Protein AF-0000000075957584 (afdb_homodimer)

Nearest PDB structures (foldseek):
  7e8d-assembly1_E  TM=9.150E-01  e=6.111E-06  Homo sapiens
  5e5a-assembly1_A  TM=9.170E-01  e=6.497E-06  Xenopus laevis
  5xm1-assembly1_A  TM=9.155E-01  e=7.809E-06  Mus musculus
  8f86-assembly1_A  TM=9.106E-01  e=7.344E-06  Xenopus laevis
  4jjn-assembly1_C  TM=5.804E-01  e=1.302E-02  Saccharomyces cerevisiae S288C

Organism: Ladona fulva (NCBI:txid123851)

Solvent-accessible surface area (backbone atoms only — not comparable to full-atom values): 12546 Å² total; per-residue (Å²): 135,78,82,64,71,67,76,79,47,48,60,43,48,50,55,46,53,50,54,51,38,51,75,72,41,77,77,68,39,70,39,76,67,22,54,55,46,50,51,52,53,50,49,35,49,50,48,39,48,50,52,45,17,46,52,48,23,46,73,74,74,38,70,53,39,40,46,66,30,48,51,52,39,49,50,57,50,48,54,50,45,45,70,69,50,66,63,84,70,75,87,44,69,33,59,57,45,42,54,54,47,50,53,52,50,52,54,55,46,61,66,73,102,137,77,81,67,70,68,75,80,46,49,62,43,48,50,53,49,52,50,54,52,38,50,74,71,40,78,79,67,40,72,38,76,67,20,54,54,45,50,52,52,55,50,49,36,49,48,48,38,49,50,52,46,17,49,51,48,22,46,74,72,74,36,70,54,37,40,46,65,29,46,51,49,40,50,50,56,50,48,54,51,45,45,72,68,50,67,64,85,68,74,88,44,69,32,59,57,44,42,53,54,47,51,53,51,51,53,53,54,48,61,67,74,100

pLDDT: mean 79.87, std 16.51, range [22.77, 96.0]

Secondary structure (DSSP, 8-state):
------GGGHHHHHHHHHHHHHHH-TT-EE-HHHHHHHHHHHHHHHHHHHHHHHHHHHHTT-SEE-HHHHHHHHHHHHHHHHHHH-------HHHHHHHHHHHHHHHHHHHT-/------GGGHHHHHHHHHHHHHHH-TT-EE-HHHHHHHHHHHHHHHHHHHHHHHHHHHHTT-SEE-HHHHHHHHHHHHHHHHHHH-------HHHHHHHHHHHHHHHHHHHT-

Structure (mmCIF, N/CA/C/O backbone):
data_AF-0000000075957584-model_v1
#
loop_
_entity.id
_entity.type
_entity.pdbx_description
1 polymer 'Histone H2A/H2B/H3 domain-containing protein'
#
loop_
_atom_site.group_PDB
_atom_site.id
_atom_site.type_symbol
_atom_site.label_atom_id
_atom_site.label_alt_id
_atom_site.label_comp_id
_atom_site.label_asym_id
_atom_site.label_entity_id
_atom_site.label_seq_id
_atom_site.pdbx_PDB_ins_code
_atom_site.Cartn_x
_atom_site.Cartn_y
_atom_site.Cartn_z
_atom_site.occupancy
_atom_site.B_iso_or_equiv
_atom_site.auth_seq_id
_atom_site.auth_comp_id
_atom_site.auth_asym_id
_atom_site.auth_atom_id
_atom_site.pdbx_PDB_model_num
ATOM 1 N N . MET A 1 1 ? -17.266 -8.75 15.578 1 22.77 1 MET A N 1
ATOM 2 C CA . MET A 1 1 ? -17.844 -7.809 14.633 1 22.77 1 MET A CA 1
ATOM 3 C C . MET A 1 1 ? -16.844 -7.418 13.555 1 22.77 1 MET A C 1
ATOM 5 O O . MET A 1 1 ? -16.953 -6.348 12.953 1 22.77 1 MET A O 1
ATOM 9 N N . LEU A 1 2 ? -15.547 -7.926 13.547 1 31.91 2 LEU A N 1
ATOM 10 C CA . LEU A 1 2 ? -14.297 -7.43 12.977 1 31.91 2 LEU A CA 1
ATOM 11 C C . LEU A 1 2 ? -14.461 -7.102 11.5 1 31.91 2 LEU A C 1
ATOM 13 O O . LEU A 1 2 ? -15.242 -7.754 10.805 1 31.91 2 LEU A O 1
ATOM 17 N N . SER A 1 3 ? -13.82 -5.82 11.102 1 35.66 3 SER A N 1
ATOM 18 C CA . SER A 1 3 ? -14.211 -4.906 10.031 1 35.66 3 SER A CA 1
ATOM 19 C C . SER A 1 3 ? -14.242 -5.621 8.688 1 35.66 3 SER A C 1
ATOM 21 O O . SER A 1 3 ? -13.297 -6.324 8.32 1 35.66 3 SER A O 1
ATOM 23 N N . GLU A 1 4 ? -15.344 -6.078 8.344 1 39.31 4 GLU A N 1
ATOM 24 C CA . GLU A 1 4 ? -15.82 -6.465 7.023 1 39.31 4 GLU A CA 1
ATOM 25 C C . GLU A 1 4 ? -15.094 -5.691 5.926 1 39.31 4 GLU A C 1
ATOM 27 O O . GLU A 1 4 ? -15.062 -4.461 5.941 1 39.31 4 GLU A O 1
ATOM 32 N N . ILE A 1 5 ? -13.977 -6.02 5.59 1 45.78 5 ILE A N 1
ATOM 33 C CA . ILE A 1 5 ? -13.375 -5.383 4.418 1 45.78 5 ILE A CA 1
ATOM 34 C C . ILE A 1 5 ? -14.469 -4.809 3.525 1 45.78 5 ILE A C 1
ATOM 36 O O . ILE A 1 5 ? -15.391 -5.52 3.125 1 45.78 5 ILE A O 1
ATOM 40 N N . PRO A 1 6 ? -14.812 -3.568 3.648 1 46.66 6 PRO A N 1
ATOM 41 C CA . PRO A 1 6 ? -15.891 -2.934 2.883 1 46.66 6 PRO A CA 1
ATOM 42 C C . PRO A 1 6 ? -16.031 -3.504 1.475 1 46.66 6 PRO A C 1
ATOM 44 O O . PRO A 1 6 ? -15.039 -3.619 0.75 1 46.66 6 PRO A O 1
ATOM 47 N N . SER A 1 7 ? -16.938 -4.555 1.306 1 50.91 7 SER A N 1
ATOM 48 C CA . SER A 1 7 ? -17.438 -5.191 0.097 1 50.91 7 SER A CA 1
ATOM 49 C C . SER A 1 7 ? -17.469 -4.215 -1.075 1 50.91 7 SER A C 1
ATOM 51 O O . SER A 1 7 ? -17.156 -4.59 -2.209 1 50.91 7 SER A O 1
ATOM 53 N N . ASP A 1 8 ? -17.719 -2.936 -0.708 1 60.97 8 ASP A N 1
ATOM 54 C CA . ASP A 1 8 ? -18.078 -2 -1.771 1 60.97 8 ASP A CA 1
ATOM 55 C C . ASP A 1 8 ? -16.828 -1.483 -2.486 1 60.97 8 ASP A C 1
ATOM 57 O O . ASP A 1 8 ? -16.922 -0.923 -3.58 1 60.97 8 ASP A O 1
ATOM 61 N N . THR A 1 9 ? -15.766 -1.729 -1.891 1 62.62 9 THR A N 1
ATOM 62 C CA . THR A 1 9 ? -14.602 -1.11 -2.52 1 62.62 9 THR A CA 1
ATOM 63 C C . THR A 1 9 ? -13.844 -2.125 -3.367 1 62.62 9 THR A C 1
ATOM 65 O O . THR A 1 9 ? -12.766 -1.825 -3.891 1 62.62 9 THR A O 1
ATOM 68 N N . ARG A 1 10 ? -14.461 -3.195 -3.686 1 76.88 10 ARG A N 1
ATOM 69 C CA . ARG A 1 10 ? -13.742 -4.266 -4.371 1 76.88 10 ARG A CA 1
ATOM 70 C C . ARG A 1 10 ? -13.547 -3.934 -5.848 1 76.88 10 ARG A C 1
ATOM 72 O O . ARG A 1 10 ? -12.461 -4.117 -6.395 1 76.88 10 ARG A O 1
ATOM 79 N N . LEU A 1 11 ? -14.562 -3.258 -6.355 1 78.81 11 LEU A N 1
ATOM 80 C CA . LEU A 1 11 ? -14.484 -3.027 -7.793 1 78.81 11 LEU A CA 1
ATOM 81 C C . LEU A 1 11 ? -13.469 -1.933 -8.109 1 78.81 11 LEU A C 1
ATOM 83 O O . LEU A 1 11 ? -12.609 -2.111 -8.977 1 78.81 11 LEU A O 1
ATOM 87 N N . PRO A 1 12 ? -13.648 -0.841 -7.473 1 80.62 12 PRO A N 1
ATOM 88 C CA . PRO A 1 12 ? -12.672 0.209 -7.766 1 80.62 12 PRO A CA 1
ATOM 89 C C . PRO A 1 12 ? -11.234 -0.232 -7.496 1 80.62 12 PRO A C 1
ATOM 91 O O . PRO A 1 12 ? -10.328 0.104 -8.258 1 80.62 12 PRO A O 1
ATOM 94 N N . PHE A 1 13 ? -10.992 -0.971 -6.43 1 88.12 13 PHE A N 1
ATOM 95 C CA . PHE A 1 13 ? -9.656 -1.453 -6.109 1 88.12 13 PHE A CA 1
ATOM 96 C C . PHE A 1 13 ? -9.156 -2.416 -7.184 1 88.12 13 PHE A C 1
ATOM 98 O O . PHE A 1 13 ? -7.992 -2.361 -7.578 1 88.12 13 PHE A O 1
ATOM 105 N N . GLN A 1 14 ? -10.016 -3.275 -7.531 1 90.19 14 GLN A N 1
ATOM 106 C CA . GLN A 1 14 ? -9.641 -4.242 -8.562 1 90.19 14 GLN A CA 1
ATOM 107 C C . GLN A 1 14 ? -9.195 -3.539 -9.836 1 90.19 14 GLN A C 1
ATOM 109 O O . GLN A 1 14 ? -8.242 -3.973 -10.492 1 90.19 14 GLN A O 1
ATOM 114 N N . ARG A 1 15 ? -9.953 -2.498 -10.195 1 86.88 15 ARG A N 1
ATOM 115 C CA . ARG A 1 15 ? -9.586 -1.754 -11.398 1 86.88 15 ARG A CA 1
ATOM 116 C C . ARG A 1 15 ? -8.203 -1.129 -11.258 1 86.88 15 ARG A C 1
ATOM 118 O O . ARG A 1 15 ? -7.422 -1.117 -12.211 1 86.88 15 ARG A O 1
ATOM 125 N N . LEU A 1 16 ? -7.875 -0.588 -10.078 1 86.5 16 LEU A N 1
ATOM 126 C CA . LEU A 1 16 ? -6.57 0.015 -9.82 1 86.5 16 LEU A CA 1
ATOM 127 C C . LEU A 1 16 ? -5.457 -1.019 -9.961 1 86.5 16 LEU A C 1
ATOM 129 O O . LEU A 1 16 ? -4.445 -0.764 -10.617 1 86.5 16 LEU A O 1
ATOM 133 N N . VAL A 1 17 ? -5.668 -2.168 -9.383 1 91.5 17 VAL A N 1
ATOM 134 C CA . VAL A 1 17 ? -4.652 -3.217 -9.422 1 91.5 17 VAL A CA 1
ATOM 135 C C . VAL A 1 17 ? -4.441 -3.684 -10.859 1 91.5 17 VAL A C 1
ATOM 137 O O . VAL A 1 17 ? -3.307 -3.938 -11.273 1 91.5 17 VAL A O 1
ATOM 140 N N . CYS A 1 18 ? -5.531 -3.758 -11.641 1 89.81 18 CYS A N 1
ATOM 141 C CA . CYS A 1 18 ? -5.422 -4.223 -13.023 1 89.81 18 CYS A CA 1
ATOM 142 C C . CYS A 1 18 ? -4.66 -3.215 -13.875 1 89.81 18 CYS A C 1
ATOM 144 O O . CYS A 1 18 ? -3.895 -3.6 -14.758 1 89.81 18 CYS A O 1
ATOM 146 N N . GLU A 1 19 ? -4.922 -2.027 -13.594 1 87.44 19 GLU A N 1
ATOM 147 C CA . GLU A 1 19 ? -4.195 -0.993 -14.32 1 87.44 19 GLU A CA 1
ATOM 148 C C . GLU A 1 19 ? -2.697 -1.064 -14.031 1 87.44 19 GLU A C 1
ATOM 150 O O . GLU A 1 19 ? -1.878 -0.975 -14.945 1 87.44 19 GLU A O 1
ATOM 155 N N . ILE A 1 20 ? -2.359 -1.206 -12.812 1 89 20 ILE A N 1
ATOM 156 C CA . ILE A 1 20 ? -0.962 -1.288 -12.398 1 89 20 ILE A CA 1
ATOM 157 C C . ILE A 1 20 ? -0.328 -2.555 -12.977 1 89 20 ILE A C 1
ATOM 159 O O . ILE A 1 20 ? 0.816 -2.529 -13.43 1 89 20 ILE A O 1
ATOM 163 N N . ALA A 1 21 ? -1.101 -3.635 -12.883 1 91.62 21 ALA A N 1
ATOM 164 C CA . ALA A 1 21 ? -0.612 -4.914 -13.391 1 91.62 21 ALA A CA 1
ATOM 165 C C . ALA A 1 21 ? -0.297 -4.832 -14.883 1 91.62 21 ALA A C 1
ATOM 167 O O . ALA A 1 21 ? 0.683 -5.418 -15.352 1 91.62 21 ALA A O 1
ATOM 168 N N . GLN A 1 22 ? -1.097 -4.105 -15.609 1 88.94 22 GLN A N 1
ATOM 169 C CA . GLN A 1 22 ? -0.918 -3.973 -17.047 1 88.94 22 GLN A CA 1
ATOM 170 C C . GLN A 1 22 ? 0.363 -3.211 -17.375 1 88.94 22 GLN A C 1
ATOM 172 O O . GLN A 1 22 ? 1.007 -3.479 -18.391 1 88.94 22 GLN A O 1
ATOM 177 N N . VAL A 1 23 ? 0.706 -2.254 -16.562 1 83.38 23 VAL A N 1
ATOM 178 C CA . VAL A 1 23 ? 1.931 -1.483 -16.75 1 83.38 23 VAL A CA 1
ATOM 179 C C . VAL A 1 23 ? 3.137 -2.32 -16.328 1 83.38 23 VAL A C 1
ATOM 181 O O . VAL A 1 23 ? 4.203 -2.24 -16.938 1 83.38 23 VAL A O 1
ATOM 184 N N . PHE A 1 24 ? 2.939 -3.123 -15.414 1 84 24 PHE A N 1
ATOM 185 C CA . PHE A 1 24 ? 4 -3.961 -14.867 1 84 24 PHE A CA 1
ATOM 186 C C . PHE A 1 24 ? 4.254 -5.164 -15.766 1 84 24 PHE A C 1
ATOM 188 O O . PHE A 1 24 ? 5.398 -5.426 -16.156 1 84 24 PHE A O 1
ATOM 195 N N . LYS A 1 25 ? 3.248 -5.922 -16 1 87.62 25 LYS A N 1
ATOM 196 C CA . LYS A 1 25 ? 3.312 -7.141 -16.812 1 87.62 25 LYS A CA 1
ATOM 197 C C . LYS A 1 25 ? 1.945 -7.488 -17.391 1 87.62 25 LYS A C 1
ATOM 199 O O . LYS A 1 25 ? 0.989 -7.715 -16.641 1 87.62 25 LYS A O 1
ATOM 204 N N . THR A 1 26 ? 1.908 -7.629 -18.734 1 83.56 26 THR A N 1
ATOM 205 C CA . THR A 1 26 ? 0.641 -7.77 -19.438 1 83.56 26 THR A CA 1
ATOM 206 C C . THR A 1 26 ? 0.052 -9.164 -19.219 1 83.56 26 THR A C 1
ATOM 208 O O . THR A 1 26 ? -1.159 -9.352 -19.344 1 83.56 26 THR A O 1
ATOM 211 N N . ASP A 1 27 ? 0.845 -10.141 -18.859 1 86.56 27 ASP A N 1
ATOM 212 C CA . ASP A 1 27 ? 0.333 -11.508 -18.766 1 86.56 27 ASP A CA 1
ATOM 213 C C . ASP A 1 27 ? 0.156 -11.938 -17.312 1 86.56 27 ASP A C 1
ATOM 215 O O . ASP A 1 27 ? 0.143 -13.125 -17 1 86.56 27 ASP A O 1
ATOM 219 N N . LEU A 1 28 ? 0.04 -11.008 -16.453 1 91.06 28 LEU A N 1
ATOM 220 C CA . LEU A 1 28 ? -0.159 -11.32 -15.047 1 91.06 28 LEU A CA 1
ATOM 221 C C . LEU A 1 28 ? -1.612 -11.695 -14.773 1 91.06 28 LEU A C 1
ATOM 223 O O . LEU A 1 28 ? -2.527 -10.953 -15.125 1 91.06 28 LEU A O 1
ATOM 227 N N . LEU A 1 29 ? -1.833 -12.883 -14.25 1 92.94 29 LEU A N 1
ATOM 228 C CA . LEU A 1 29 ? -3.164 -13.359 -13.898 1 92.94 29 LEU A CA 1
ATOM 229 C C . LEU A 1 29 ? -3.297 -13.531 -12.391 1 92.94 29 LEU A C 1
ATOM 231 O O . LEU A 1 29 ? -2.314 -13.828 -11.703 1 92.94 29 LEU A O 1
ATOM 235 N N . PHE A 1 30 ? -4.523 -13.281 -11.906 1 94.75 30 PHE A N 1
ATOM 236 C CA . PHE A 1 30 ? -4.801 -13.391 -10.484 1 94.75 30 PHE A CA 1
ATOM 237 C C . PHE A 1 30 ? -5.906 -14.414 -10.227 1 94.75 30 PHE A C 1
ATOM 239 O O . PHE A 1 30 ? -6.918 -14.43 -10.93 1 94.75 30 PHE A O 1
ATOM 246 N N . GLN A 1 31 ? -5.676 -15.289 -9.25 1 94.12 31 GLN A N 1
ATOM 247 C CA . GLN A 1 31 ? -6.809 -16 -8.664 1 94.12 31 GLN A CA 1
ATOM 248 C C . GLN A 1 31 ? -7.762 -15.039 -7.957 1 94.12 31 GLN A C 1
ATOM 250 O O . GLN A 1 31 ? -7.32 -14.078 -7.316 1 94.12 31 GLN A O 1
ATOM 255 N N . SER A 1 32 ? -9.047 -15.328 -8.078 1 92.06 32 SER A N 1
ATOM 256 C CA . SER A 1 32 ? -10.039 -14.445 -7.48 1 92.06 32 SER A CA 1
ATOM 257 C C . SER A 1 32 ? -9.734 -14.188 -6.008 1 92.06 32 SER A C 1
ATOM 259 O O . SER A 1 32 ? -9.828 -13.055 -5.539 1 92.06 32 SER A O 1
ATOM 261 N N . SER A 1 33 ? -9.281 -15.172 -5.262 1 92.69 33 SER A N 1
ATOM 262 C CA . SER A 1 33 ? -8.984 -15.039 -3.838 1 92.69 33 SER A CA 1
ATOM 263 C C . SER A 1 33 ? -7.727 -14.211 -3.611 1 92.69 33 SER A C 1
ATOM 265 O O . SER A 1 33 ? -7.555 -13.609 -2.551 1 92.69 33 SER A O 1
ATOM 267 N N . ALA A 1 34 ? -6.902 -14.148 -4.609 1 94.5 34 ALA A N 1
ATOM 268 C CA . ALA A 1 34 ? -5.68 -13.359 -4.496 1 94.5 34 ALA A CA 1
ATOM 269 C C . ALA A 1 34 ? -5.992 -11.867 -4.477 1 94.5 34 ALA A C 1
ATOM 271 O O . ALA A 1 34 ? -5.32 -11.094 -3.791 1 94.5 34 ALA A O 1
ATOM 272 N N . MET A 1 35 ? -6.996 -11.516 -5.188 1 93.12 35 MET A N 1
ATOM 273 C CA . MET A 1 35 ? -7.406 -10.117 -5.227 1 93.12 35 MET A CA 1
ATOM 274 C C . MET A 1 35 ? -7.871 -9.648 -3.854 1 93.12 35 MET A C 1
ATOM 276 O O . MET A 1 35 ? -7.598 -8.508 -3.457 1 93.12 35 MET A O 1
ATOM 280 N N . VAL A 1 36 ? -8.5 -10.555 -3.195 1 90.38 36 VAL A N 1
ATOM 281 C CA . VAL A 1 36 ? -8.961 -10.242 -1.847 1 90.38 36 VAL A CA 1
ATOM 282 C C . VAL A 1 36 ? -7.762 -10.031 -0.927 1 90.38 36 VAL A C 1
ATOM 284 O O . VAL A 1 36 ? -7.758 -9.109 -0.106 1 90.38 36 VAL A O 1
ATOM 287 N N . VAL A 1 37 ? -6.754 -10.766 -1.133 1 92.94 37 VAL A N 1
ATOM 288 C CA . VAL A 1 37 ? -5.559 -10.695 -0.295 1 92.94 37 VAL A CA 1
ATOM 289 C C . VAL A 1 37 ? -4.793 -9.406 -0.6 1 92.94 37 VAL A C 1
ATOM 291 O O . VAL A 1 37 ? -4.273 -8.758 0.31 1 92.94 37 VAL A O 1
ATOM 294 N N . LEU A 1 38 ? -4.812 -9.109 -1.834 1 93.25 38 LEU A N 1
ATOM 295 C CA . LEU A 1 38 ? -4.168 -7.855 -2.225 1 93.25 38 LEU A CA 1
ATOM 296 C C . LEU A 1 38 ? -4.855 -6.664 -1.565 1 93.25 38 LEU A C 1
ATOM 298 O O . LEU A 1 38 ? -4.188 -5.734 -1.106 1 93.25 38 LEU A O 1
ATOM 302 N N . LEU A 1 39 ? -6.152 -6.699 -1.581 1 89.88 39 LEU A N 1
ATOM 303 C CA . LEU A 1 39 ? -6.922 -5.629 -0.957 1 89.88 39 LEU A CA 1
ATOM 304 C C . LEU A 1 39 ? -6.613 -5.535 0.533 1 89.88 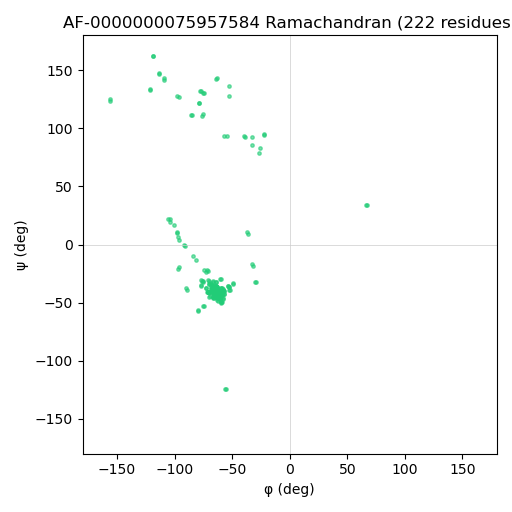39 LEU A C 1
ATOM 306 O O . LEU A 1 39 ? -6.379 -4.441 1.055 1 89.88 39 LEU A O 1
ATOM 310 N N . ASP A 1 40 ? -6.59 -6.676 1.187 1 89.31 40 ASP A N 1
ATOM 311 C CA . ASP A 1 40 ? -6.301 -6.719 2.617 1 89.31 40 ASP A CA 1
ATOM 312 C C . ASP A 1 40 ? -4.906 -6.168 2.914 1 89.31 40 ASP A C 1
ATOM 314 O O . ASP A 1 40 ? -4.727 -5.398 3.859 1 89.31 40 ASP A O 1
ATOM 318 N N . THR A 1 41 ? -3.949 -6.531 2.168 1 91.56 41 THR A N 1
ATOM 319 C CA . THR A 1 41 ? -2.566 -6.102 2.35 1 91.56 41 THR A CA 1
ATOM 320 C C . THR A 1 41 ? -2.43 -4.602 2.102 1 91.56 41 THR A C 1
ATOM 322 O O . THR A 1 41 ? -1.721 -3.908 2.834 1 91.56 41 THR A O 1
ATOM 325 N N . SER A 1 42 ? -3.139 -4.145 1.055 1 91.44 42 SER A N 1
ATOM 326 C CA . SER A 1 42 ? -3.105 -2.721 0.734 1 91.44 42 SER A CA 1
ATOM 327 C C . SER A 1 42 ? -3.732 -1.889 1.849 1 91.44 42 SER A C 1
ATOM 329 O O . SER A 1 42 ? -3.256 -0.794 2.156 1 91.44 42 SER A O 1
ATOM 331 N N . GLU A 1 43 ? -4.805 -2.398 2.412 1 88.94 43 GLU A N 1
ATOM 332 C CA . GLU A 1 43 ? -5.465 -1.704 3.512 1 88.94 43 GLU A CA 1
ATOM 333 C C . GLU A 1 43 ? -4.531 -1.553 4.711 1 88.94 43 GLU A C 1
ATOM 335 O O . GLU A 1 43 ? -4.457 -0.48 5.312 1 88.94 43 GLU A O 1
ATOM 340 N N . VAL A 1 44 ? -3.854 -2.59 5.078 1 88.88 44 VAL A N 1
ATOM 341 C CA . VAL A 1 44 ? -2.934 -2.559 6.211 1 88.88 44 VAL A CA 1
ATOM 342 C C . VAL A 1 44 ? -1.818 -1.551 5.945 1 88.88 44 VAL A C 1
ATOM 344 O O . VAL A 1 44 ? -1.432 -0.793 6.84 1 88.88 44 VAL A O 1
ATOM 347 N N . TYR A 1 45 ? -1.35 -1.562 4.75 1 88.31 45 TYR A N 1
ATOM 348 C CA . TYR A 1 45 ? -0.319 -0.602 4.371 1 88.31 45 TYR A CA 1
ATOM 349 C C . TYR A 1 45 ? -0.82 0.828 4.539 1 88.31 45 TYR A C 1
ATOM 351 O O . TYR A 1 45 ? -0.126 1.675 5.105 1 88.31 45 TYR A O 1
ATOM 359 N N . LEU A 1 46 ? -2.012 1.097 3.984 1 92.38 46 LEU A N 1
ATOM 360 C CA . LEU A 1 46 ? -2.572 2.443 4.008 1 92.38 46 LEU A CA 1
ATOM 361 C C . LEU A 1 46 ? -2.826 2.9 5.441 1 92.38 46 LEU A C 1
ATOM 363 O O . LEU A 1 46 ? -2.605 4.066 5.773 1 92.38 46 LEU A O 1
ATOM 367 N N . ILE A 1 47 ? -3.279 2.021 6.27 1 91.5 47 ILE A N 1
ATOM 368 C CA . ILE A 1 47 ? -3.518 2.363 7.668 1 91.5 47 ILE A CA 1
ATOM 369 C C . ILE A 1 47 ? -2.203 2.779 8.328 1 91.5 47 ILE A C 1
ATOM 371 O O . ILE A 1 47 ? -2.148 3.791 9.031 1 91.5 47 ILE A O 1
ATOM 375 N N . GLY A 1 48 ? -1.156 1.989 8.062 1 89.38 48 GLY A N 1
ATOM 376 C CA . GLY A 1 48 ? 0.149 2.357 8.586 1 89.38 48 GLY A CA 1
ATOM 377 C C . GLY A 1 48 ? 0.632 3.707 8.086 1 89.38 48 GLY A C 1
ATOM 378 O O . GLY A 1 48 ? 1.166 4.504 8.859 1 89.38 48 GLY A O 1
ATOM 379 N N . LEU A 1 49 ? 0.433 3.912 6.855 1 91.56 49 LEU A N 1
ATOM 380 C CA . LEU A 1 49 ? 0.847 5.18 6.266 1 91.56 49 LEU A CA 1
ATOM 381 C C . LEU A 1 49 ? 0.073 6.344 6.875 1 91.56 49 LEU A C 1
ATOM 383 O O . LEU A 1 49 ? 0.656 7.379 7.203 1 91.56 49 LEU A O 1
ATOM 387 N N . LEU A 1 50 ? -1.238 6.203 7.02 1 93.06 50 LEU A N 1
ATOM 388 C CA . LEU A 1 50 ? -2.076 7.25 7.594 1 93.06 50 LEU A CA 1
ATOM 389 C C . LEU A 1 50 ? -1.7 7.508 9.055 1 93.06 50 LEU A C 1
ATOM 391 O O . LEU A 1 50 ? -1.757 8.648 9.516 1 93.06 50 LEU A O 1
ATOM 395 N N . GLU A 1 51 ? -1.342 6.469 9.766 1 91.12 51 GLU A N 1
ATOM 396 C CA . GLU A 1 51 ? -0.878 6.621 11.141 1 91.12 51 GLU A CA 1
ATOM 397 C C . GLU A 1 51 ? 0.356 7.516 11.211 1 91.12 51 GLU A C 1
ATOM 399 O O . GLU A 1 51 ? 0.403 8.461 12.008 1 91.12 51 GLU A O 1
ATOM 404 N N . ASP A 1 52 ? 1.284 7.188 10.367 1 91.56 52 ASP A N 1
ATOM 405 C CA . ASP A 1 52 ? 2.533 7.941 10.367 1 91.56 52 ASP A CA 1
ATOM 406 C C . ASP A 1 52 ? 2.309 9.375 9.883 1 91.56 52 ASP A C 1
ATOM 408 O O . ASP A 1 52 ? 2.887 10.312 10.43 1 91.56 52 ASP A O 1
ATOM 412 N N . THR A 1 53 ? 1.498 9.539 8.898 1 94.75 53 THR A N 1
ATOM 413 C CA . THR A 1 53 ? 1.206 10.852 8.336 1 94.75 53 THR A CA 1
ATOM 414 C C . THR A 1 53 ? 0.451 11.711 9.344 1 94.75 53 THR A C 1
ATOM 416 O O . THR A 1 53 ? 0.724 12.906 9.477 1 94.75 53 THR A O 1
ATOM 419 N N . ASN A 1 54 ? -0.466 11.078 9.984 1 93.56 54 ASN A N 1
ATOM 420 C CA . ASN A 1 54 ? -1.226 11.789 11.008 1 93.56 54 ASN A CA 1
ATOM 421 C C . ASN A 1 54 ? -0.326 12.273 12.148 1 93.56 54 ASN A C 1
ATOM 423 O O . ASN A 1 54 ? -0.526 13.359 12.688 1 93.56 54 ASN A O 1
ATOM 427 N N . LEU A 1 55 ? 0.583 11.422 12.562 1 92 55 LEU A N 1
ATOM 428 C CA . LEU A 1 55 ? 1.549 11.805 13.586 1 92 55 LEU A CA 1
ATOM 429 C C . LEU A 1 55 ? 2.35 13.031 13.148 1 92 55 LEU A C 1
ATOM 431 O O . LEU A 1 55 ? 2.604 13.93 13.953 1 92 55 LEU A O 1
ATOM 435 N N . CYS A 1 56 ? 2.693 13.055 11.875 1 93.12 56 CYS A N 1
ATOM 436 C CA . CYS A 1 56 ? 3.445 14.18 11.336 1 93.12 56 CYS A CA 1
ATOM 437 C C . CYS A 1 56 ? 2.615 15.461 11.367 1 93.12 56 CYS A C 1
ATOM 439 O O . CYS A 1 56 ? 3.109 16.516 11.758 1 93.12 56 CYS A O 1
ATOM 441 N N . ALA A 1 57 ? 1.411 15.375 10.953 1 95 57 ALA A N 1
ATOM 442 C CA . ALA A 1 57 ? 0.526 16.531 10.938 1 95 57 ALA A CA 1
ATOM 443 C C . ALA A 1 57 ? 0.254 17.047 12.352 1 95 57 ALA A C 1
ATOM 445 O O . ALA A 1 57 ? 0.253 18.25 12.594 1 95 57 ALA A O 1
ATOM 446 N N . THR A 1 58 ? 0.054 16.125 13.281 1 94 58 THR A N 1
ATOM 447 C CA . THR A 1 58 ? -0.235 16.484 14.664 1 94 58 THR A CA 1
ATOM 448 C C . THR A 1 58 ? 0.975 17.141 15.32 1 94 58 THR A C 1
ATOM 450 O O . THR A 1 58 ? 0.823 18.047 16.141 1 94 58 THR A O 1
ATOM 453 N N . HIS A 1 59 ? 2.098 16.656 14.977 1 92.5 59 HIS A N 1
ATOM 454 C CA . HIS A 1 59 ? 3.33 17.25 15.492 1 92.5 59 HIS A CA 1
ATOM 455 C C . HIS A 1 59 ? 3.387 18.75 15.219 1 92.5 59 HIS A C 1
ATOM 457 O O . HIS A 1 59 ? 3.902 19.516 16.031 1 92.5 59 HIS A O 1
ATOM 463 N N . VAL A 1 60 ? 2.896 19.203 14.133 1 92.94 60 VAL A N 1
ATOM 464 C CA . VAL A 1 60 ? 2.918 20.625 13.766 1 92.94 60 VAL A CA 1
ATOM 465 C C . VAL A 1 60 ? 1.578 21.266 14.109 1 92.94 60 VAL A C 1
ATOM 467 O O . VAL A 1 60 ? 1.278 22.375 13.648 1 92.94 60 VAL A O 1
ATOM 470 N N . LYS A 1 61 ? 0.71 20.578 14.852 1 93.81 61 LYS A N 1
ATOM 471 C CA . LYS A 1 61 ? -0.577 21.047 15.359 1 93.81 61 LYS A CA 1
ATOM 472 C C . LYS A 1 61 ? -1.561 21.297 14.219 1 93.81 61 LYS A C 1
ATOM 474 O O . LYS A 1 61 ? -2.275 22.312 14.227 1 93.81 61 LYS A O 1
ATOM 479 N N . ARG A 1 62 ? -1.498 20.562 13.219 1 93 62 ARG A N 1
ATOM 480 C CA . ARG A 1 62 ? -2.416 20.609 12.086 1 93 62 ARG A CA 1
ATOM 481 C C . ARG A 1 62 ? -3.32 19.375 12.07 1 93 62 ARG A C 1
ATOM 483 O O . ARG A 1 62 ? -2.883 18.266 12.406 1 93 62 ARG A O 1
ATOM 490 N N . ALA A 1 63 ? -4.598 19.625 11.664 1 90.31 63 ALA A N 1
ATOM 491 C CA . ALA A 1 63 ? -5.559 18.531 11.609 1 90.31 63 ALA A CA 1
ATOM 492 C C . ALA A 1 63 ? -5.66 17.969 10.195 1 90.31 63 ALA A C 1
ATOM 494 O O . ALA A 1 63 ? -6.031 16.797 10.008 1 90.31 63 ALA A O 1
ATOM 495 N N . THR A 1 64 ? -5.238 18.797 9.195 1 94.62 64 THR A N 1
ATOM 496 C CA . THR A 1 64 ? -5.344 18.422 7.789 1 94.62 64 THR A CA 1
ATOM 497 C C . THR A 1 64 ? -4.027 17.828 7.289 1 94.62 64 THR A C 1
ATOM 499 O O . THR A 1 64 ? -2.969 18.438 7.441 1 94.62 64 THR A O 1
ATOM 502 N N . ILE A 1 65 ? -4.105 16.656 6.707 1 96 65 ILE A N 1
ATOM 503 C CA . ILE A 1 65 ? -2.943 16.016 6.109 1 96 65 ILE A CA 1
ATOM 504 C C . ILE A 1 65 ? -2.592 16.703 4.789 1 96 65 ILE A C 1
ATOM 506 O O . ILE A 1 65 ? -3.463 16.906 3.941 1 96 65 ILE A O 1
ATOM 510 N N . MET A 1 66 ? -1.339 17.016 4.695 1 95.62 66 MET A N 1
ATOM 511 C CA . MET A 1 66 ? -0.82 17.672 3.496 1 95.62 66 MET A CA 1
ATOM 512 C C . MET A 1 66 ? 0.235 16.797 2.82 1 95.62 66 MET A C 1
ATOM 514 O O . MET A 1 66 ? 0.741 15.852 3.424 1 95.62 66 MET A O 1
ATOM 518 N N . PRO A 1 67 ? 0.486 17.141 1.545 1 94.88 67 PRO A N 1
ATOM 519 C CA . PRO A 1 67 ? 1.462 16.344 0.802 1 94.88 67 PRO A CA 1
ATOM 520 C C . PRO A 1 67 ? 2.795 16.203 1.535 1 94.88 67 PRO A C 1
ATOM 522 O O . PRO A 1 67 ? 3.4 15.125 1.53 1 94.88 67 PRO A O 1
ATOM 525 N N . LYS A 1 68 ? 3.207 17.219 2.195 1 93.69 68 LYS A N 1
ATOM 526 C CA . LYS A 1 68 ? 4.5 17.172 2.873 1 93.69 68 LYS A CA 1
ATOM 527 C C . LYS A 1 68 ? 4.492 16.172 4.016 1 93.69 68 LYS A C 1
ATOM 529 O O . LYS A 1 68 ? 5.523 15.57 4.336 1 93.69 68 LYS A O 1
ATOM 534 N N . ASP A 1 69 ? 3.402 15.953 4.684 1 95.06 69 ASP A N 1
ATOM 535 C CA . ASP A 1 69 ? 3.283 14.977 5.762 1 95.06 69 ASP A CA 1
ATOM 536 C C . ASP A 1 69 ? 3.484 13.555 5.238 1 95.06 69 ASP A C 1
ATOM 538 O O . ASP A 1 69 ? 4.156 12.742 5.879 1 95.06 69 ASP A O 1
ATOM 542 N N . ILE A 1 70 ? 2.902 13.312 4.051 1 95 70 ILE A N 1
ATOM 543 C CA . ILE A 1 70 ? 3.014 12 3.426 1 95 70 ILE A CA 1
ATOM 544 C C . ILE A 1 70 ? 4.449 11.773 2.957 1 95 70 ILE A C 1
ATOM 546 O O . ILE A 1 70 ? 4.996 10.68 3.123 1 95 70 ILE A O 1
ATOM 550 N N . GLN A 1 71 ? 5.012 12.781 2.412 1 92 71 GLN A N 1
ATOM 551 C CA . GLN A 1 71 ? 6.391 12.68 1.948 1 92 71 GLN A CA 1
ATOM 552 C C . GLN A 1 71 ? 7.332 12.32 3.094 1 92 71 GLN A C 1
ATOM 554 O O . GLN A 1 71 ? 8.242 11.508 2.926 1 92 71 GLN A O 1
ATOM 559 N N . PHE A 1 72 ? 7.133 12.938 4.172 1 91.69 72 PHE A N 1
ATOM 560 C CA . PHE A 1 72 ? 7.961 12.648 5.336 1 91.69 72 PHE A CA 1
ATOM 561 C C . PHE A 1 72 ? 7.781 11.203 5.785 1 91.69 72 PHE A C 1
ATOM 563 O O . PHE A 1 72 ? 8.758 10.508 6.066 1 91.69 72 PHE A O 1
ATOM 570 N N . ALA A 1 73 ? 6.547 10.812 5.898 1 92.19 73 ALA A N 1
ATOM 571 C CA . ALA A 1 73 ? 6.254 9.453 6.348 1 92.19 73 ALA A CA 1
ATOM 572 C C . ALA A 1 73 ? 6.875 8.414 5.414 1 92.19 73 ALA A C 1
ATOM 574 O O . ALA A 1 73 ? 7.453 7.426 5.871 1 92.19 73 ALA A O 1
ATOM 575 N N . VAL A 1 74 ? 6.793 8.648 4.117 1 89.12 74 VAL A N 1
ATOM 576 C CA . VAL A 1 74 ? 7.309 7.711 3.125 1 89.12 74 VAL A CA 1
ATOM 577 C C . VAL A 1 74 ? 8.836 7.711 3.156 1 89.12 74 VAL A C 1
ATOM 579 O O . VAL A 1 74 ? 9.469 6.664 2.994 1 89.12 74 VAL A O 1
ATOM 582 N N . SER A 1 75 ? 9.445 8.898 3.293 1 86.38 75 SER A N 1
ATOM 583 C CA . SER A 1 75 ? 10.898 9.008 3.361 1 86.38 75 SER A CA 1
ATOM 584 C C . SER A 1 75 ? 11.461 8.219 4.539 1 86.38 75 SER A C 1
ATOM 586 O O . SER A 1 75 ? 12.492 7.559 4.414 1 86.38 75 SER A O 1
ATOM 588 N N . GLU A 1 76 ? 10.805 8.281 5.621 1 82.69 76 GLU A N 1
ATOM 589 C CA . GLU A 1 76 ? 11.234 7.535 6.801 1 82.69 76 GLU A CA 1
ATOM 590 C C . GLU A 1 76 ? 11.148 6.031 6.559 1 82.69 76 GLU A C 1
ATOM 592 O O . GLU A 1 76 ? 12.078 5.293 6.895 1 82.69 76 GLU A O 1
ATOM 597 N N . GLU A 1 77 ? 10.117 5.66 5.863 1 75.75 77 GLU A N 1
ATOM 598 C CA . GLU A 1 77 ? 9.938 4.25 5.531 1 75.75 77 GLU A CA 1
ATOM 599 C C . GLU A 1 77 ? 10.984 3.785 4.52 1 75.75 77 GLU A C 1
ATOM 601 O O . GLU A 1 77 ? 11.523 2.684 4.637 1 75.75 77 GLU A O 1
ATOM 606 N N . SER A 1 78 ? 11.195 4.613 3.494 1 71.5 78 SER A N 1
ATOM 607 C CA . SER A 1 78 ? 12.172 4.293 2.459 1 71.5 78 SER A CA 1
ATOM 608 C C . SER A 1 78 ? 13.57 4.152 3.045 1 71.5 78 SER A C 1
ATOM 610 O O . SER A 1 78 ? 14.312 3.238 2.68 1 71.5 78 SER A O 1
ATOM 612 N N . VAL A 1 79 ? 13.906 5.043 3.855 1 65.31 79 VAL A N 1
ATOM 613 C CA . VAL A 1 79 ? 15.203 4.996 4.52 1 65.31 79 VAL A CA 1
ATOM 614 C C . VAL A 1 79 ? 15.336 3.695 5.305 1 65.31 79 VAL A C 1
ATOM 616 O O . VAL A 1 79 ? 16.359 3.012 5.211 1 65.31 79 VAL A O 1
ATOM 619 N N . LEU A 1 80 ? 14.336 3.344 5.836 1 65.25 80 LEU A N 1
ATOM 620 C CA . LEU A 1 80 ? 14.344 2.113 6.617 1 65.25 80 LEU A CA 1
ATOM 621 C C . LEU A 1 80 ? 14.469 0.893 5.711 1 65.25 80 LEU A C 1
ATOM 623 O O . LEU A 1 80 ? 15.195 -0.053 6.031 1 65.25 80 LEU A O 1
ATOM 627 N N . ARG A 1 81 ? 13.773 0.969 4.652 1 63.66 81 ARG A N 1
ATOM 628 C CA . ARG A 1 81 ? 13.828 -0.128 3.689 1 63.66 81 ARG A CA 1
ATOM 629 C C . ARG A 1 81 ? 15.203 -0.231 3.049 1 63.66 81 ARG A C 1
ATOM 631 O O . ARG A 1 81 ? 15.703 -1.333 2.809 1 63.66 81 ARG A O 1
ATOM 638 N N . ARG A 1 82 ? 15.719 0.857 2.664 1 60.88 82 ARG A N 1
ATOM 639 C CA . ARG A 1 82 ? 17.047 0.876 2.059 1 60.88 82 ARG A CA 1
ATOM 640 C C . ARG A 1 82 ? 18.094 0.283 3.002 1 60.88 82 ARG A C 1
ATOM 642 O O . ARG A 1 82 ? 18.969 -0.457 2.57 1 60.88 82 ARG A O 1
ATOM 649 N N . PHE A 1 83 ? 18 0.717 4.176 1 57.94 83 PHE A N 1
ATOM 650 C CA . PHE A 1 83 ? 18.938 0.193 5.148 1 57.94 83 PHE A CA 1
ATOM 651 C C . PHE A 1 83 ? 18.797 -1.317 5.289 1 57.94 83 PHE A C 1
ATOM 653 O O . PHE A 1 83 ? 19.781 -2.027 5.477 1 57.94 83 PHE A O 1
ATOM 660 N N . THR A 1 84 ? 17.641 -1.738 5.062 1 58.25 84 THR A N 1
ATOM 661 C CA . THR A 1 84 ? 17.375 -3.16 5.258 1 58.25 84 THR A CA 1
ATOM 662 C C . THR A 1 84 ? 17.656 -3.941 3.977 1 58.25 84 THR A C 1
ATOM 664 O O . THR A 1 84 ? 18.078 -5.098 4.027 1 58.25 84 THR A O 1
ATOM 667 N N . TYR A 1 85 ? 17.281 -3.303 2.887 1 54.72 85 TYR A N 1
ATOM 668 C CA . TYR A 1 85 ? 17.438 -4.012 1.624 1 54.72 85 TYR A CA 1
ATOM 669 C C . TYR A 1 85 ? 18.75 -3.619 0.941 1 54.72 85 TYR A C 1
ATOM 671 O O . TYR A 1 85 ? 18.984 -3.988 -0.211 1 54.72 85 TYR A O 1
ATOM 679 N N . ASN A 1 86 ? 19.688 -2.775 1.5 1 49.78 86 ASN A N 1
ATOM 680 C CA . ASN A 1 86 ? 20.953 -2.42 0.865 1 49.78 86 ASN A CA 1
ATOM 681 C C . ASN A 1 86 ? 21.531 -3.596 0.092 1 49.78 86 ASN A C 1
ATOM 683 O O . ASN A 1 86 ? 22.75 -3.746 0.016 1 49.78 86 ASN A O 1
ATOM 687 N N . THR A 1 87 ? 20.859 -4.621 -0.078 1 46.38 87 THR A N 1
ATOM 688 C CA . THR A 1 87 ? 21.531 -5.598 -0.932 1 46.38 87 THR A CA 1
ATOM 689 C C . THR A 1 87 ? 21.469 -5.168 -2.395 1 46.38 87 THR A C 1
ATOM 691 O O . THR A 1 87 ? 20.422 -4.691 -2.863 1 46.38 87 THR A O 1
ATOM 694 N N . PRO A 1 88 ? 22.656 -4.805 -3.016 1 43.03 88 PRO A N 1
ATOM 695 C CA . PRO A 1 88 ? 22.859 -4.371 -4.398 1 43.03 88 PRO A CA 1
ATOM 696 C C . PRO A 1 88 ? 21.906 -5.039 -5.375 1 43.03 88 PRO A C 1
ATOM 698 O O . PRO A 1 88 ? 22.141 -5.039 -6.586 1 43.03 88 PRO A O 1
ATOM 701 N N . THR A 1 89 ? 21.25 -6.098 -5.059 1 48.97 89 THR A N 1
ATOM 702 C CA . THR A 1 89 ? 20.875 -6.969 -6.164 1 48.97 89 THR A CA 1
ATOM 703 C C . THR A 1 89 ? 20.062 -6.199 -7.207 1 48.97 89 THR A C 1
ATOM 705 O O . THR A 1 89 ? 20.422 -6.168 -8.383 1 48.97 89 THR A O 1
ATOM 708 N N . LYS A 1 90 ? 18.828 -6.609 -7.59 1 53.19 90 LYS A N 1
ATOM 709 C CA . LYS A 1 90 ? 18.078 -6.402 -8.82 1 53.19 90 LYS A CA 1
ATOM 710 C C . LYS A 1 90 ? 17.312 -5.082 -8.789 1 53.19 90 LYS A C 1
ATOM 712 O O . LYS A 1 90 ? 16.812 -4.676 -7.734 1 53.19 90 LYS A O 1
ATOM 717 N N . LEU A 1 91 ? 17.812 -4.246 -9.633 1 60.62 91 LEU A N 1
ATOM 718 C CA . LEU A 1 91 ? 17.109 -3.002 -9.922 1 60.62 91 LEU A CA 1
ATOM 719 C C . LEU A 1 91 ? 15.602 -3.232 -10 1 60.62 91 LEU A C 1
ATOM 721 O O . LEU A 1 91 ? 15.102 -3.736 -11.008 1 60.62 91 LEU A O 1
ATOM 725 N N . ARG A 1 92 ? 15.039 -3.039 -8.961 1 73.81 92 ARG A N 1
ATOM 726 C CA . ARG A 1 92 ? 13.602 -3.275 -8.891 1 73.81 92 ARG A CA 1
ATOM 727 C C . ARG A 1 92 ? 12.828 -2.131 -9.531 1 73.81 92 ARG A C 1
ATOM 729 O O . ARG A 1 92 ? 13.227 -0.969 -9.43 1 73.81 92 ARG A O 1
ATOM 736 N N . LEU A 1 93 ? 11.898 -2.475 -10.367 1 76.75 93 LEU A N 1
ATOM 737 C CA . LEU A 1 93 ? 11 -1.5 -10.984 1 76.75 93 LEU A CA 1
ATOM 738 C C . LEU A 1 93 ? 10.398 -0.572 -9.93 1 76.75 93 LEU A C 1
ATOM 740 O O . LEU A 1 93 ? 10.234 0.626 -10.172 1 76.75 93 LEU A O 1
ATOM 744 N N . SER A 1 94 ? 10.18 -1.116 -8.758 1 78 94 SER A N 1
ATOM 745 C CA . SER A 1 94 ? 9.602 -0.31 -7.688 1 78 94 SER A CA 1
ATOM 746 C C . SER A 1 94 ? 10.555 0.796 -7.25 1 78 94 SER A C 1
ATOM 748 O O . SER A 1 94 ? 10.125 1.902 -6.922 1 78 94 SER A O 1
ATOM 750 N N . SER A 1 95 ? 11.805 0.52 -7.262 1 77.25 95 SER A N 1
ATOM 751 C CA . SER A 1 95 ? 12.789 1.533 -6.902 1 77.25 95 SER A CA 1
ATOM 752 C C . SER A 1 95 ? 12.82 2.664 -7.926 1 77.25 95 SER A C 1
ATOM 754 O O . SER A 1 95 ? 12.922 3.838 -7.559 1 77.25 95 SER A O 1
ATOM 756 N N . LEU A 1 96 ? 12.766 2.287 -9.203 1 78.38 96 LEU A N 1
ATOM 757 C CA . LEU A 1 96 ? 12.719 3.287 -10.266 1 78.38 96 LEU A CA 1
ATOM 758 C C . LEU A 1 96 ? 11.453 4.133 -10.164 1 78.38 96 LEU A C 1
ATOM 760 O O . LEU A 1 96 ? 11.508 5.355 -10.32 1 78.38 96 LEU A O 1
ATOM 764 N N . LEU A 1 97 ? 10.453 3.502 -9.883 1 79.31 97 LEU A N 1
ATOM 765 C CA . LEU A 1 97 ? 9.172 4.199 -9.789 1 79.31 97 LEU A CA 1
ATOM 766 C C . LEU A 1 97 ? 9.125 5.086 -8.547 1 79.31 97 LEU A C 1
ATOM 768 O O . LEU A 1 97 ? 8.508 6.152 -8.562 1 79.31 97 LEU A O 1
ATOM 772 N N . TRP A 1 98 ? 9.852 4.59 -7.566 1 79.88 98 TRP A N 1
ATOM 773 C CA . TRP A 1 98 ? 9.922 5.402 -6.359 1 79.88 98 TRP A CA 1
ATOM 774 C C . TRP A 1 98 ? 10.609 6.734 -6.637 1 79.88 98 TRP A C 1
ATOM 776 O O . TRP A 1 98 ? 10.172 7.781 -6.156 1 79.88 98 TRP A O 1
ATOM 786 N N . HIS A 1 99 ? 11.625 6.656 -7.383 1 80.75 99 HIS A N 1
ATOM 787 C CA . HIS A 1 99 ? 12.328 7.887 -7.734 1 80.75 99 HIS A CA 1
ATOM 788 C C . HIS A 1 99 ? 11.43 8.828 -8.523 1 80.75 99 HIS A C 1
ATOM 790 O O . HIS A 1 99 ? 11.406 10.039 -8.258 1 80.75 99 HIS A O 1
ATOM 796 N N . SER A 1 100 ? 10.703 8.305 -9.422 1 80.69 100 SER A N 1
ATOM 797 C CA . SER A 1 100 ? 9.781 9.109 -10.211 1 80.69 100 SER A CA 1
ATOM 798 C C . SER A 1 100 ? 8.664 9.68 -9.352 1 80.69 100 SER A C 1
ATOM 800 O O . SER A 1 100 ? 8.258 10.836 -9.531 1 80.69 100 SER A O 1
ATOM 802 N N . THR A 1 101 ? 8.203 8.922 -8.484 1 79.62 101 THR A N 1
ATOM 803 C CA . THR A 1 101 ? 7.145 9.375 -7.586 1 79.62 101 THR A CA 1
ATOM 804 C C . THR A 1 101 ? 7.648 10.492 -6.68 1 79.62 101 THR A C 1
ATOM 806 O O . THR A 1 101 ? 6.922 11.453 -6.406 1 79.62 101 THR A O 1
ATOM 809 N N . GLN A 1 102 ? 8.867 10.344 -6.227 1 80.38 102 GLN A N 1
ATOM 810 C CA . GLN A 1 102 ? 9.453 11.367 -5.371 1 80.38 102 GLN A CA 1
ATOM 811 C C . GLN A 1 102 ? 9.594 12.695 -6.117 1 80.38 102 GLN A C 1
ATOM 813 O O . GLN A 1 102 ? 9.391 13.766 -5.535 1 80.38 102 GLN A O 1
ATOM 818 N N . LEU A 1 103 ? 9.906 12.672 -7.344 1 81 103 LEU A N 1
ATOM 819 C CA . LEU A 1 103 ? 10.008 13.875 -8.164 1 81 103 LEU A CA 1
ATOM 820 C C . LEU A 1 103 ? 8.641 14.539 -8.312 1 81 103 LEU A C 1
ATOM 822 O O . LEU A 1 103 ? 8.531 15.766 -8.211 1 81 103 LEU A O 1
ATOM 826 N N . ARG A 1 104 ? 7.703 13.766 -8.547 1 77.94 104 ARG A N 1
ATOM 827 C CA . ARG A 1 104 ? 6.355 14.305 -8.672 1 77.94 104 ARG A CA 1
ATOM 828 C C . ARG A 1 104 ? 5.879 14.914 -7.359 1 77.94 104 ARG A C 1
ATOM 830 O O . ARG A 1 104 ? 5.234 15.969 -7.355 1 77.94 104 ARG A O 1
ATOM 837 N N . LEU A 1 105 ? 6.203 14.18 -6.312 1 78.06 105 LEU A N 1
ATOM 838 C CA . LEU A 1 105 ? 5.828 14.648 -4.984 1 78.06 105 LEU A CA 1
ATOM 839 C C . LEU A 1 105 ? 6.453 16.016 -4.699 1 78.06 105 LEU A C 1
ATOM 841 O O . LEU A 1 105 ? 5.793 16.906 -4.148 1 78.06 105 LEU A O 1
ATO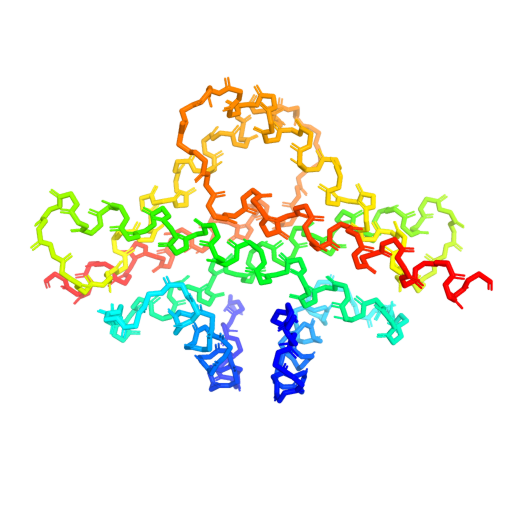M 845 N N . ASN A 1 106 ? 7.617 16.141 -5.051 1 80.44 106 ASN A N 1
ATOM 846 C CA . ASN A 1 106 ? 8.312 17.406 -4.848 1 80.44 106 ASN A CA 1
ATOM 847 C C . ASN A 1 106 ? 7.672 18.531 -5.652 1 80.44 106 ASN A C 1
ATOM 849 O O . ASN A 1 106 ? 7.59 19.672 -5.184 1 80.44 106 ASN A O 1
ATOM 853 N N . GLN A 1 107 ? 7.215 18.25 -6.789 1 80.19 107 GLN A N 1
ATOM 854 C CA . GLN A 1 107 ? 6.555 19.234 -7.629 1 80.19 107 GLN A CA 1
ATOM 855 C C . GLN A 1 107 ? 5.234 19.688 -7.008 1 80.19 107 GLN A C 1
ATOM 857 O O . GLN A 1 107 ? 4.883 20.875 -7.074 1 80.19 107 GLN A O 1
ATOM 862 N N . LEU A 1 108 ? 4.523 18.812 -6.41 1 78.44 108 LEU A N 1
ATOM 863 C CA . LEU A 1 108 ? 3.234 19.125 -5.801 1 78.44 108 LEU A CA 1
ATOM 864 C C . LEU A 1 108 ? 3.412 20 -4.566 1 78.44 108 LEU A C 1
ATOM 866 O O . LEU A 1 108 ? 2.561 20.844 -4.27 1 78.44 108 LEU A O 1
ATOM 870 N N . ILE A 1 109 ? 4.406 19.859 -3.859 1 79.56 109 ILE A N 1
ATOM 871 C CA . ILE A 1 109 ? 4.668 20.641 -2.652 1 79.56 109 ILE A CA 1
ATOM 872 C C . ILE A 1 109 ? 5.039 22.078 -3.031 1 79.56 109 ILE A C 1
ATOM 874 O O . ILE A 1 109 ? 4.613 23.031 -2.375 1 79.56 109 ILE A O 1
ATOM 878 N N . VAL A 1 110 ? 5.785 22.156 -4.004 1 76.06 110 VAL A N 1
ATOM 879 C CA . VAL A 1 110 ? 6.199 23.484 -4.445 1 76.06 110 VAL A CA 1
ATOM 880 C C . VAL A 1 110 ? 4.98 24.281 -4.926 1 76.06 110 VAL A C 1
ATOM 882 O O . VAL A 1 110 ? 4.875 25.484 -4.676 1 76.06 110 VAL A O 1
ATOM 885 N N . LEU A 1 111 ? 4.035 23.625 -5.473 1 68.06 111 LEU A N 1
ATOM 886 C CA . LEU A 1 111 ? 2.852 24.281 -6.016 1 68.06 111 LEU A CA 1
ATOM 887 C C . LEU A 1 111 ? 1.907 24.719 -4.898 1 68.06 111 LEU A C 1
ATOM 889 O O . LEU A 1 111 ? 1.134 25.656 -5.066 1 68.06 111 LEU A O 1
ATOM 893 N N . ASN A 1 112 ? 1.939 23.969 -3.879 1 60.53 112 ASN A N 1
ATOM 894 C CA . ASN A 1 112 ? 1.002 24.281 -2.803 1 60.53 112 ASN A CA 1
ATOM 895 C C . ASN A 1 112 ? 1.623 25.219 -1.77 1 60.53 112 ASN A C 1
ATOM 897 O O . ASN A 1 112 ? 1.09 25.375 -0.67 1 60.53 112 ASN A O 1
ATOM 901 N N . ARG A 1 113 ? 2.902 25.656 -1.898 1 52.88 113 ARG A N 1
ATOM 902 C CA . ARG A 1 113 ? 3.494 26.703 -1.083 1 52.88 113 ARG A CA 1
ATOM 903 C C . ARG A 1 113 ? 2.979 28.078 -1.506 1 52.88 113 ARG A C 1
ATOM 905 O O . ARG A 1 113 ? 2.709 28.312 -2.688 1 52.88 113 ARG A O 1
ATOM 912 N N . MET B 1 1 ? 7.098 10.344 -22.047 1 23.38 1 MET B N 1
ATOM 913 C CA . MET B 1 1 ? 5.766 9.758 -22.156 1 23.38 1 MET B CA 1
ATOM 914 C C . MET B 1 1 ? 5.234 9.336 -20.797 1 23.38 1 MET B C 1
ATOM 916 O O . MET B 1 1 ? 4.539 8.328 -20.672 1 23.38 1 MET B O 1
ATOM 920 N N . LEU B 1 2 ? 5.949 9.656 -19.609 1 32.91 2 LEU B N 1
ATOM 921 C CA . LEU B 1 2 ? 6.039 9.125 -18.25 1 32.91 2 LEU B CA 1
ATOM 922 C C . LEU B 1 2 ? 4.652 9.008 -17.609 1 32.91 2 LEU B C 1
ATOM 924 O O . LEU B 1 2 ? 3.785 9.852 -17.844 1 32.91 2 LEU B O 1
ATOM 928 N N . SER B 1 3 ? 4.355 7.691 -17.062 1 36.66 3 SER B N 1
ATOM 929 C CA . SER B 1 3 ? 3.059 7.039 -16.906 1 36.66 3 SER B CA 1
ATOM 930 C C . SER B 1 3 ? 2.088 7.918 -16.125 1 36.66 3 SER B C 1
ATOM 932 O O . SER B 1 3 ? 2.438 8.438 -15.062 1 36.66 3 SER B O 1
ATOM 934 N N . GLU B 1 4 ? 1.338 8.648 -16.797 1 39.91 4 GLU B N 1
ATOM 935 C CA . GLU B 1 4 ? 0.099 9.328 -16.453 1 39.91 4 GLU B CA 1
ATOM 936 C C . GLU B 1 4 ? -0.619 8.609 -15.305 1 39.91 4 GLU B C 1
ATOM 938 O O . GLU B 1 4 ? -0.865 7.406 -15.383 1 39.91 4 GLU B O 1
ATOM 943 N N . ILE B 1 5 ? -0.296 8.836 -14.148 1 46.44 5 ILE B N 1
ATOM 944 C CA . ILE B 1 5 ? -1.109 8.336 -13.047 1 46.44 5 ILE B CA 1
ATOM 945 C C . ILE B 1 5 ? -2.531 8.07 -13.531 1 46.44 5 ILE B C 1
ATOM 947 O O . ILE B 1 5 ? -3.166 8.945 -14.125 1 46.44 5 ILE B O 1
ATOM 951 N N . PRO B 1 6 ? -2.881 6.895 -13.906 1 47.44 6 PRO B N 1
ATOM 952 C CA . PRO B 1 6 ? -4.215 6.578 -14.422 1 47.44 6 PRO B CA 1
ATOM 953 C C . PRO B 1 6 ? -5.312 7.418 -13.781 1 47.44 6 PRO B C 1
ATOM 955 O O . PRO B 1 6 ? -5.465 7.406 -12.555 1 47.44 6 PRO B O 1
ATOM 958 N N . SER B 1 7 ? -5.57 8.672 -14.352 1 51.53 7 SER B N 1
ATOM 959 C CA . SER B 1 7 ? -6.633 9.641 -14.094 1 51.53 7 SER B CA 1
ATOM 960 C C . SER B 1 7 ? -7.918 8.953 -13.648 1 51.53 7 SER B C 1
ATOM 962 O O . SER B 1 7 ? -8.625 9.453 -12.773 1 51.53 7 SER B O 1
ATOM 964 N N . ASP B 1 8 ? -8.102 7.738 -14.195 1 62 8 ASP B N 1
ATOM 965 C CA . ASP B 1 8 ? -9.43 7.152 -14.062 1 62 8 ASP B CA 1
ATOM 966 C C . ASP B 1 8 ? -9.594 6.449 -12.719 1 62 8 ASP B C 1
ATOM 968 O O . ASP B 1 8 ? -10.711 6.094 -12.328 1 62 8 ASP B O 1
ATOM 972 N N . THR B 1 9 ? -8.555 6.328 -12.086 1 63.81 9 THR B N 1
ATOM 973 C CA . THR B 1 9 ? -8.719 5.527 -10.883 1 63.81 9 THR B CA 1
ATOM 974 C C . THR B 1 9 ? -8.758 6.422 -9.641 1 63.81 9 THR B C 1
ATOM 976 O O . THR B 1 9 ? -8.75 5.926 -8.516 1 63.81 9 THR B O 1
ATOM 979 N N . ARG B 1 10 ? -9.031 7.68 -9.82 1 77.38 10 ARG B N 1
ATOM 980 C CA . ARG B 1 10 ? -8.938 8.609 -8.695 1 77.38 10 ARG B CA 1
ATOM 981 C C . ARG B 1 10 ? -10.141 8.469 -7.773 1 77.38 10 ARG B C 1
ATOM 983 O O . ARG B 1 10 ? -9.992 8.422 -6.551 1 77.38 10 ARG B O 1
ATOM 990 N N . LEU B 1 11 ? -11.273 8.211 -8.422 1 78.75 11 LEU B N 1
ATOM 991 C CA . LEU B 1 11 ? -12.477 8.188 -7.602 1 78.75 11 LEU B CA 1
ATOM 992 C C . LEU B 1 11 ? -12.539 6.918 -6.762 1 78.75 11 LEU B C 1
ATOM 994 O O . LEU B 1 11 ? -12.781 6.98 -5.551 1 78.75 11 LEU B O 1
ATOM 998 N N . PRO B 1 12 ? -12.414 5.844 -7.434 1 80.75 12 PRO B N 1
ATOM 999 C CA . PRO B 1 12 ? -12.469 4.621 -6.629 1 80.75 12 PRO B CA 1
ATOM 1000 C C . PRO B 1 12 ? -11.406 4.594 -5.527 1 80.75 12 PRO B C 1
ATOM 1002 O O . PRO B 1 12 ? -11.68 4.137 -4.414 1 80.75 12 PRO B O 1
ATOM 1005 N N . PHE B 1 13 ? -10.203 5.055 -5.805 1 88.19 13 PHE B N 1
ATOM 1006 C CA . PHE B 1 13 ? -9.141 5.082 -4.805 1 88.19 13 PHE B CA 1
ATOM 1007 C C . PHE B 1 13 ? -9.5 6.02 -3.658 1 88.19 13 PHE B C 1
ATOM 1009 O O . PHE B 1 13 ? -9.266 5.699 -2.49 1 88.19 13 PHE B O 1
ATOM 1016 N N . GLN B 1 14 ? -9.969 7.133 -4.035 1 90.31 14 GLN B N 1
ATOM 1017 C CA . GLN B 1 14 ? -10.352 8.102 -3.014 1 90.31 14 GLN B CA 1
ATOM 1018 C C . GLN B 1 14 ? -11.383 7.508 -2.055 1 90.31 14 GLN B C 1
ATOM 1020 O O . GLN B 1 14 ? -11.328 7.754 -0.847 1 90.31 14 GLN B O 1
ATOM 1025 N N . ARG B 1 15 ? -12.344 6.785 -2.621 1 87 15 ARG B N 1
ATOM 1026 C CA . ARG B 1 15 ? -13.359 6.168 -1.777 1 87 15 ARG B CA 1
ATOM 1027 C C . ARG B 1 15 ? -12.734 5.164 -0.814 1 87 15 ARG B C 1
ATOM 1029 O O . ARG B 1 15 ? -13.133 5.082 0.35 1 87 15 ARG B O 1
ATOM 1036 N N . LEU B 1 16 ? -11.758 4.375 -1.278 1 86.56 16 LEU B N 1
ATOM 1037 C CA . LEU B 1 16 ? -11.07 3.398 -0.441 1 86.56 16 LEU B CA 1
ATOM 1038 C C . LEU B 1 16 ? -10.344 4.086 0.708 1 86.56 16 LEU B C 1
ATOM 1040 O O . LEU B 1 16 ? -10.453 3.662 1.86 1 86.56 16 LEU B O 1
ATOM 1044 N N . VAL B 1 17 ? -9.648 5.141 0.394 1 91.56 17 VAL B N 1
ATOM 1045 C CA . VAL B 1 17 ? -8.875 5.855 1.406 1 91.56 17 VAL B CA 1
ATOM 1046 C C . VAL B 1 17 ? -9.82 6.457 2.443 1 91.56 17 VAL B C 1
ATOM 1048 O O . VAL B 1 17 ? -9.531 6.441 3.643 1 91.56 17 VAL B O 1
ATOM 1051 N N . CYS B 1 18 ? -10.984 6.953 1.985 1 90.12 18 CYS B N 1
ATOM 1052 C CA . CYS B 1 18 ? -11.93 7.578 2.902 1 90.12 18 CYS B CA 1
ATOM 1053 C C . CYS B 1 18 ? -12.539 6.543 3.842 1 90.12 18 CYS B C 1
ATOM 1055 O O . CYS B 1 18 ? -12.781 6.832 5.016 1 90.12 18 CYS B O 1
ATOM 1057 N N . GLU B 1 19 ? -12.766 5.445 3.293 1 87.5 19 GLU B N 1
ATOM 1058 C CA . GLU B 1 19 ? -13.297 4.375 4.133 1 87.5 19 GLU B CA 1
ATOM 1059 C C . GLU B 1 19 ? -12.297 3.979 5.215 1 87.5 19 GLU B C 1
ATOM 1061 O O . GLU B 1 19 ? -12.664 3.809 6.379 1 87.5 19 GLU B O 1
ATOM 1066 N N . ILE B 1 20 ? -11.102 3.832 4.844 1 89.12 20 ILE B N 1
ATOM 1067 C CA . ILE B 1 20 ? -10.047 3.451 5.773 1 89.12 20 ILE B CA 1
ATOM 1068 C C . ILE B 1 20 ? -9.836 4.562 6.801 1 89.12 20 ILE B C 1
ATOM 1070 O O . ILE B 1 20 ? -9.648 4.289 7.992 1 89.12 20 ILE B O 1
ATOM 1074 N N . ALA B 1 21 ? -9.844 5.789 6.293 1 91.94 21 ALA B N 1
ATOM 1075 C CA . ALA B 1 21 ? -9.656 6.945 7.168 1 91.94 21 ALA B CA 1
ATOM 1076 C C . ALA B 1 21 ? -10.75 7.012 8.234 1 91.94 21 ALA B C 1
ATOM 1078 O O . ALA B 1 21 ? -10.484 7.363 9.383 1 91.94 21 ALA B O 1
ATOM 1079 N N . GLN B 1 22 ? -11.953 6.656 7.867 1 89.12 22 GLN B N 1
ATOM 1080 C CA . GLN B 1 22 ? -13.086 6.703 8.781 1 89.12 22 GLN B CA 1
ATOM 1081 C C . GLN B 1 22 ? -12.938 5.672 9.898 1 89.12 22 GLN B C 1
ATOM 1083 O O . GLN B 1 22 ? -13.375 5.902 11.031 1 89.12 22 GLN B O 1
ATOM 1088 N N . VAL B 1 23 ? -12.359 4.535 9.586 1 83.75 23 VAL B N 1
ATOM 1089 C CA . VAL B 1 23 ? -12.117 3.494 10.578 1 83.75 23 VAL B CA 1
ATOM 1090 C C . VAL B 1 23 ? -10.938 3.889 11.469 1 83.75 23 VAL B C 1
ATOM 1092 O O . VAL B 1 23 ? -10.938 3.617 12.672 1 83.75 23 VAL B O 1
ATOM 1095 N N . PHE B 1 24 ? -10.047 4.566 10.93 1 84.38 24 PHE B N 1
ATOM 1096 C CA . PHE B 1 24 ? -8.844 4.98 11.633 1 84.38 24 PHE B CA 1
ATOM 1097 C C . PHE B 1 24 ? -9.117 6.191 12.516 1 84.38 24 PHE B C 1
ATOM 1099 O O . PHE B 1 24 ? -8.781 6.184 13.703 1 84.38 24 PHE B O 1
ATOM 1106 N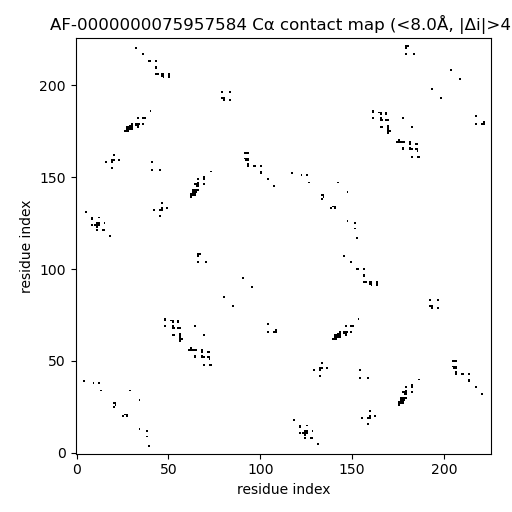 N . LYS B 1 25 ? -9.602 7.23 11.938 1 88 25 LYS B N 1
ATOM 1107 C CA . LYS B 1 25 ? -9.883 8.492 12.617 1 88 25 LYS B CA 1
ATOM 1108 C C . LYS B 1 25 ? -10.945 9.289 11.875 1 88 25 LYS B C 1
ATOM 1110 O O . LYS B 1 25 ? -10.75 9.664 10.711 1 88 25 LYS B O 1
ATOM 1115 N N . THR B 1 26 ? -12.039 9.625 12.578 1 84.81 26 THR B N 1
ATOM 1116 C CA . THR B 1 26 ? -13.211 10.227 11.953 1 84.81 26 THR B CA 1
ATOM 1117 C C . THR B 1 26 ? -12.93 11.672 11.555 1 84.81 26 THR B C 1
ATOM 1119 O O . THR B 1 26 ? -13.562 12.211 10.648 1 84.81 26 THR B O 1
ATOM 1122 N N . ASP B 1 27 ? -11.977 12.344 12.188 1 86.94 27 ASP B N 1
ATOM 1123 C CA . ASP B 1 27 ? -11.773 13.766 11.922 1 86.94 27 ASP B CA 1
ATOM 1124 C C . ASP B 1 27 ? -10.539 13.984 11.039 1 86.94 27 ASP B C 1
ATOM 1126 O O . ASP B 1 27 ? -9.969 15.078 11.039 1 86.94 27 ASP B O 1
ATOM 1130 N N . LEU B 1 28 ? -10.148 13 10.328 1 91.38 28 LEU B N 1
ATOM 1131 C CA . LEU B 1 28 ? -9 13.133 9.445 1 91.38 28 LEU B CA 1
ATOM 1132 C C . LEU B 1 28 ? -9.383 13.852 8.156 1 91.38 28 LEU B C 1
ATOM 1134 O O . LEU B 1 28 ? -10.336 13.445 7.477 1 91.38 28 LEU B O 1
ATOM 1138 N N . LEU B 1 29 ? -8.734 14.961 7.863 1 93.19 29 LEU B N 1
ATOM 1139 C CA . LEU B 1 29 ? -8.969 15.727 6.645 1 93.19 29 LEU B CA 1
ATOM 1140 C C . LEU B 1 29 ? -7.742 15.695 5.738 1 93.19 29 LEU B C 1
ATOM 1142 O O . LEU B 1 29 ? -6.613 15.594 6.215 1 93.19 29 LEU B O 1
ATOM 1146 N N . PHE B 1 30 ? -8.031 15.727 4.426 1 94.88 30 PHE B N 1
ATOM 1147 C CA . PHE B 1 30 ? -6.965 15.688 3.434 1 94.88 30 PHE B CA 1
ATOM 1148 C C . PHE B 1 30 ? -7.012 16.922 2.545 1 94.88 30 PHE B C 1
ATOM 1150 O O . PHE B 1 30 ? -8.086 17.344 2.1 1 94.88 30 PHE B O 1
ATOM 1157 N N . GLN B 1 31 ? -5.844 17.547 2.35 1 94.19 31 GLN B N 1
ATOM 1158 C CA . GLN B 1 31 ? -5.723 18.453 1.211 1 94.19 31 GLN B CA 1
ATOM 1159 C C . GLN B 1 31 ? -5.887 17.703 -0.108 1 94.19 31 GLN B C 1
ATOM 1161 O O . GLN B 1 31 ? -5.406 16.578 -0.25 1 94.19 31 GLN B O 1
ATOM 1166 N N . SER B 1 32 ? -6.535 18.359 -1.057 1 92.06 32 SER B N 1
ATOM 1167 C CA . SER B 1 32 ? -6.785 17.703 -2.34 1 92.06 32 SER B CA 1
ATOM 1168 C C . SER B 1 32 ? -5.5 17.156 -2.941 1 92.06 32 SER B C 1
ATOM 1170 O O . SER B 1 32 ? -5.484 16.031 -3.465 1 92.06 32 SER B O 1
ATOM 1172 N N . SER B 1 33 ? -4.387 17.844 -2.84 1 92.69 33 SER B N 1
ATOM 1173 C CA . SER B 1 33 ? -3.107 17.422 -3.398 1 92.69 33 SER B CA 1
ATOM 1174 C C . SER B 1 33 ? -2.529 16.234 -2.615 1 92.69 33 SER B C 1
ATOM 1176 O O . SER B 1 33 ? -1.737 15.461 -3.15 1 92.69 33 SER B O 1
ATOM 1178 N N . ALA B 1 34 ? -2.957 16.109 -1.399 1 94.5 34 ALA B N 1
ATOM 1179 C CA . ALA B 1 34 ? -2.484 15 -0.58 1 94.5 34 ALA B CA 1
ATOM 1180 C C . ALA B 1 34 ? -3.045 13.672 -1.08 1 94.5 34 ALA B C 1
ATOM 1182 O O . ALA B 1 34 ? -2.365 12.641 -1.024 1 94.5 34 ALA B O 1
ATOM 1183 N N . MET B 1 35 ? -4.227 13.727 -1.566 1 93.19 35 MET B N 1
ATOM 1184 C CA . MET B 1 35 ? -4.859 12.523 -2.102 1 93.19 35 MET B CA 1
ATOM 1185 C C . MET B 1 35 ? -4.09 11.992 -3.309 1 93.19 35 MET B C 1
ATOM 1187 O O . MET B 1 35 ? -3.953 10.781 -3.48 1 93.19 35 MET B O 1
ATOM 1191 N N . VAL B 1 36 ? -3.609 12.93 -4.051 1 90.31 36 VAL B N 1
ATOM 1192 C CA . VAL B 1 36 ? -2.82 12.547 -5.219 1 90.31 36 VAL B CA 1
ATOM 1193 C C . VAL B 1 36 ? -1.528 11.867 -4.77 1 90.31 36 VAL B C 1
ATOM 1195 O O . VAL B 1 36 ? -1.11 10.867 -5.359 1 90.31 36 VAL B O 1
ATOM 1198 N N . VAL B 1 37 ? -0.985 12.32 -3.709 1 92.81 37 VAL B N 1
ATOM 1199 C CA . VAL B 1 37 ? 0.273 11.781 -3.201 1 92.81 37 VAL B CA 1
ATOM 1200 C C . VAL B 1 37 ? 0.039 10.398 -2.602 1 92.81 37 VAL B C 1
ATOM 1202 O O . VAL B 1 37 ? 0.863 9.492 -2.77 1 92.81 37 VAL B O 1
ATOM 1205 N N . LEU B 1 38 ? -1.057 10.305 -1.993 1 93.12 38 LEU B N 1
ATOM 1206 C CA . LEU B 1 38 ? -1.412 9 -1.444 1 93.12 38 LEU B CA 1
ATOM 1207 C C . LEU B 1 38 ? -1.549 7.965 -2.553 1 93.12 38 LEU B C 1
ATOM 1209 O O . LEU B 1 38 ? -1.102 6.828 -2.402 1 93.12 38 LEU B O 1
ATOM 1213 N N . LEU B 1 39 ? -2.213 8.367 -3.604 1 89.69 39 LEU B N 1
ATOM 1214 C CA . LEU B 1 39 ? -2.385 7.48 -4.746 1 89.69 39 LEU B CA 1
ATOM 1215 C C . LEU B 1 39 ? -1.033 7.07 -5.32 1 89.69 39 LEU B C 1
ATOM 1217 O O . LEU B 1 39 ? -0.8 5.887 -5.586 1 89.69 39 LEU B O 1
ATOM 1221 N N . ASP B 1 40 ? -0.162 8.039 -5.488 1 89.25 40 ASP B N 1
ATOM 1222 C CA . ASP B 1 40 ? 1.166 7.773 -6.035 1 89.25 40 ASP B CA 1
ATOM 1223 C C . ASP B 1 40 ? 1.945 6.812 -5.137 1 89.25 40 ASP B C 1
ATOM 1225 O O . ASP B 1 40 ? 2.59 5.883 -5.625 1 89.25 40 ASP B O 1
ATOM 1229 N N . THR B 1 41 ? 1.912 7 -3.881 1 91.56 41 THR B N 1
ATOM 1230 C CA . THR B 1 41 ? 2.625 6.176 -2.912 1 91.56 41 THR B CA 1
ATOM 1231 C C . THR B 1 41 ? 2.064 4.754 -2.893 1 91.56 41 THR B C 1
ATOM 1233 O O . THR B 1 41 ? 2.818 3.785 -2.814 1 91.56 41 THR B O 1
ATOM 1236 N N . SER B 1 42 ? 0.726 4.684 -2.969 1 91.44 42 SER B N 1
ATOM 1237 C CA . SER B 1 42 ? 0.073 3.379 -2.988 1 91.44 42 SER B CA 1
ATOM 1238 C C . SER B 1 42 ? 0.442 2.594 -4.242 1 91.44 42 SER B C 1
ATOM 1240 O O . SER B 1 42 ? 0.62 1.376 -4.191 1 91.44 42 SER B O 1
ATOM 1242 N N . GLU B 1 43 ? 0.515 3.289 -5.352 1 88.88 43 GLU B N 1
ATOM 1243 C CA . GLU B 1 43 ? 0.898 2.648 -6.609 1 88.88 43 GLU B CA 1
ATOM 1244 C C . GLU B 1 43 ? 2.301 2.053 -6.516 1 88.88 43 GLU B C 1
ATOM 1246 O O . GLU B 1 43 ? 2.529 0.921 -6.949 1 88.88 43 GLU B O 1
ATOM 1251 N N . VAL B 1 44 ? 3.236 2.793 -6.012 1 88.81 44 VAL B N 1
ATOM 1252 C CA . VAL B 1 44 ? 4.613 2.326 -5.883 1 88.81 44 VAL B CA 1
ATOM 1253 C C . VAL B 1 44 ? 4.66 1.099 -4.977 1 88.81 44 VAL B C 1
ATOM 1255 O O . VAL B 1 44 ? 5.367 0.132 -5.266 1 88.81 44 VAL B O 1
ATOM 1258 N N . TYR B 1 45 ? 3.926 1.166 -3.932 1 88.19 45 TYR B N 1
ATOM 1259 C CA . TYR B 1 45 ? 3.855 0.025 -3.025 1 88.19 45 TYR B CA 1
ATOM 1260 C C . TYR B 1 45 ? 3.338 -1.213 -3.746 1 88.19 45 TYR B C 1
ATOM 1262 O O . TYR B 1 45 ? 3.91 -2.299 -3.619 1 88.19 45 TYR B O 1
ATOM 1270 N N . LEU B 1 46 ? 2.215 -1.057 -4.453 1 92.31 46 LEU B N 1
ATOM 1271 C CA . LEU B 1 46 ? 1.577 -2.178 -5.137 1 92.31 46 LEU B CA 1
ATOM 1272 C C . LEU B 1 46 ? 2.5 -2.762 -6.203 1 92.31 46 LEU B C 1
ATOM 1274 O O . LEU B 1 46 ? 2.553 -3.98 -6.383 1 92.31 46 LEU B O 1
ATOM 1278 N N . ILE B 1 47 ? 3.199 -1.931 -6.898 1 91.44 47 ILE B N 1
ATOM 1279 C CA . ILE B 1 47 ? 4.133 -2.404 -7.914 1 91.44 47 ILE B CA 1
ATOM 1280 C C . ILE B 1 47 ? 5.207 -3.271 -7.266 1 91.44 47 ILE B C 1
ATOM 1282 O O . ILE B 1 47 ? 5.527 -4.355 -7.762 1 91.44 47 ILE B O 1
ATOM 1286 N N . GLY B 1 48 ? 5.73 -2.777 -6.141 1 89.31 48 GLY B N 1
ATOM 1287 C CA . GLY B 1 48 ? 6.707 -3.578 -5.414 1 89.31 48 GLY B CA 1
ATOM 1288 C C . GLY B 1 48 ? 6.156 -4.914 -4.957 1 89.31 48 GLY B C 1
ATOM 1289 O O . GLY B 1 48 ? 6.828 -5.941 -5.062 1 89.31 48 GLY B O 1
ATOM 1290 N N . LEU B 1 49 ? 4.992 -4.859 -4.469 1 91.62 49 LEU B N 1
ATOM 1291 C CA . LEU B 1 49 ? 4.355 -6.086 -4 1 91.62 49 LEU B CA 1
ATOM 1292 C C . LEU B 1 49 ? 4.145 -7.062 -5.152 1 91.62 49 LEU B C 1
ATOM 1294 O O . LEU B 1 49 ? 4.41 -8.258 -5.016 1 91.62 49 LEU B O 1
ATOM 1298 N N . LEU B 1 50 ? 3.643 -6.586 -6.285 1 93 50 LEU B N 1
ATOM 1299 C CA . LEU B 1 50 ? 3.406 -7.426 -7.453 1 93 50 LEU B CA 1
ATOM 1300 C C . LEU B 1 50 ? 4.719 -8 -7.98 1 93 50 LEU B C 1
ATOM 1302 O O . LEU B 1 50 ? 4.754 -9.133 -8.461 1 93 50 LEU B O 1
ATOM 1306 N N . GLU B 1 51 ? 5.781 -7.227 -7.922 1 91 51 GLU B N 1
ATOM 1307 C CA . GLU B 1 51 ? 7.098 -7.715 -8.32 1 91 51 GLU B CA 1
ATOM 1308 C C . GLU B 1 51 ? 7.516 -8.922 -7.484 1 91 51 GLU B C 1
ATOM 1310 O O . GLU B 1 51 ? 7.922 -9.953 -8.031 1 91 51 GLU B O 1
ATOM 1315 N N . ASP B 1 52 ? 7.379 -8.734 -6.203 1 91.5 52 ASP B N 1
ATOM 1316 C CA . ASP B 1 52 ? 7.785 -9.805 -5.297 1 91.5 52 ASP B CA 1
ATOM 1317 C C . ASP B 1 52 ? 6.875 -11.023 -5.434 1 91.5 52 ASP B C 1
ATOM 1319 O O . ASP B 1 52 ? 7.344 -12.156 -5.406 1 91.5 52 ASP B O 1
ATOM 1323 N N . THR B 1 53 ? 5.613 -10.797 -5.582 1 94.75 53 THR B N 1
ATOM 1324 C CA . THR B 1 53 ? 4.641 -11.875 -5.719 1 94.75 53 THR B CA 1
ATOM 1325 C C . THR B 1 53 ? 4.855 -12.633 -7.023 1 94.75 53 THR B C 1
ATOM 1327 O O . THR B 1 53 ? 4.766 -13.859 -7.055 1 94.75 53 THR B O 1
ATOM 1330 N N . ASN B 1 54 ? 5.105 -11.875 -8.039 1 93.5 54 ASN B N 1
ATOM 1331 C CA . ASN B 1 54 ? 5.371 -12.492 -9.336 1 93.5 54 ASN B CA 1
ATOM 1332 C C . ASN B 1 54 ? 6.613 -13.375 -9.297 1 93.5 54 ASN B C 1
ATOM 1334 O O . ASN B 1 54 ? 6.648 -14.438 -9.922 1 93.5 54 ASN B O 1
ATOM 1338 N N . LEU B 1 55 ? 7.645 -12.906 -8.648 1 91.88 55 LEU B N 1
ATOM 1339 C CA . LEU B 1 55 ? 8.859 -13.695 -8.477 1 91.88 55 LEU B CA 1
ATOM 1340 C C . LEU B 1 55 ? 8.555 -15.008 -7.766 1 91.88 55 LEU B C 1
ATOM 1342 O O . LEU B 1 55 ? 9.086 -16.062 -8.141 1 91.88 55 LEU B O 1
ATOM 1346 N N . CYS B 1 56 ? 7.664 -14.93 -6.781 1 92.81 56 CYS B N 1
ATOM 1347 C CA . CYS B 1 56 ? 7.281 -16.125 -6.039 1 92.81 56 CYS B CA 1
ATOM 1348 C C . CYS B 1 56 ? 6.531 -17.109 -6.938 1 92.81 56 CYS B C 1
ATOM 1350 O O . CYS B 1 56 ? 6.797 -18.312 -6.906 1 92.81 56 CYS B O 1
ATOM 1352 N N . ALA B 1 57 ? 5.602 -16.625 -7.68 1 94.75 57 ALA B N 1
ATOM 1353 C CA . ALA B 1 57 ? 4.816 -17.469 -8.57 1 94.75 57 ALA B CA 1
ATOM 1354 C C . ALA B 1 57 ? 5.699 -18.094 -9.656 1 94.75 57 ALA B C 1
ATOM 1356 O O . ALA B 1 57 ? 5.555 -19.281 -9.977 1 94.75 57 ALA B O 1
ATOM 1357 N N . THR B 1 58 ? 6.617 -17.328 -10.188 1 93.94 58 THR B N 1
ATOM 1358 C CA . THR B 1 58 ? 7.512 -17.797 -11.234 1 93.94 58 THR B CA 1
ATOM 1359 C C . THR B 1 58 ? 8.453 -18.875 -10.703 1 93.94 58 THR B C 1
ATOM 1361 O O . THR B 1 58 ? 8.797 -19.812 -11.422 1 93.94 58 THR B O 1
ATOM 1364 N N . HIS B 1 59 ? 8.875 -18.672 -9.523 1 92.19 59 HIS B N 1
ATOM 1365 C CA . HIS B 1 59 ? 9.75 -19.656 -8.883 1 92.19 59 HIS B CA 1
ATOM 1366 C C . HIS B 1 59 ? 9.125 -21.047 -8.906 1 92.19 59 HIS B C 1
ATOM 1368 O O . HIS B 1 59 ? 9.828 -22.047 -9.055 1 92.19 59 HIS B O 1
ATOM 1374 N N . VAL B 1 60 ? 7.855 -21.172 -8.781 1 92.75 60 VAL B N 1
ATOM 1375 C CA . VAL B 1 60 ? 7.16 -22.453 -8.773 1 92.75 60 VAL B CA 1
ATOM 1376 C C . VAL B 1 60 ? 6.598 -22.75 -10.156 1 92.75 60 VAL B C 1
ATOM 1378 O O . VAL B 1 60 ? 5.773 -23.656 -10.32 1 92.75 60 VAL B O 1
ATOM 1381 N N . LYS B 1 61 ? 6.973 -21.969 -11.18 1 93.62 61 LYS B N 1
ATOM 1382 C CA . LYS B 1 61 ? 6.629 -22.141 -12.586 1 93.62 61 LYS B CA 1
ATOM 1383 C C . LYS B 1 61 ? 5.133 -21.922 -12.812 1 93.62 61 LYS B C 1
ATOM 1385 O O . LYS B 1 61 ? 4.5 -22.688 -13.562 1 93.62 61 LYS B O 1
ATOM 1390 N N . ARG B 1 62 ? 4.547 -21.078 -12.102 1 92.81 62 ARG B N 1
ATOM 1391 C CA . ARG B 1 62 ? 3.15 -20.688 -12.234 1 92.81 62 ARG B CA 1
ATOM 1392 C C . ARG B 1 62 ? 3.037 -19.266 -12.789 1 92.81 62 ARG B C 1
ATOM 1394 O O . ARG B 1 62 ? 3.836 -18.391 -12.445 1 92.81 62 ARG B O 1
ATOM 1401 N N . ALA B 1 63 ? 2.008 -19.094 -13.664 1 90.06 63 ALA B N 1
ATOM 1402 C CA . ALA B 1 63 ? 1.8 -17.766 -14.258 1 90.06 63 ALA B CA 1
ATOM 1403 C C . ALA B 1 63 ? 0.746 -16.984 -13.492 1 90.06 63 ALA B C 1
ATOM 1405 O O . ALA B 1 63 ? 0.729 -15.75 -13.539 1 90.06 63 ALA B O 1
ATOM 1406 N N . THR B 1 64 ? -0.093 -17.734 -12.703 1 94.44 64 THR B N 1
ATOM 1407 C CA . THR B 1 64 ? -1.19 -17.109 -11.969 1 94.44 64 THR B CA 1
ATOM 1408 C C . THR B 1 64 ? -0.786 -16.844 -10.523 1 94.44 64 THR B C 1
ATOM 1410 O O . THR B 1 64 ? -0.311 -17.75 -9.828 1 94.44 64 THR B O 1
ATOM 1413 N N . ILE B 1 65 ? -0.971 -15.633 -10.086 1 95.88 65 ILE B N 1
ATOM 1414 C CA . ILE B 1 65 ? -0.701 -15.25 -8.711 1 95.88 65 ILE B CA 1
ATOM 1415 C C . ILE B 1 65 ? -1.805 -15.789 -7.797 1 95.88 65 ILE B C 1
ATOM 1417 O O . ILE B 1 65 ? -2.992 -15.609 -8.078 1 95.88 65 ILE B O 1
ATOM 1421 N N . MET B 1 66 ? -1.346 -16.422 -6.758 1 95.56 66 MET B N 1
ATOM 1422 C CA . MET B 1 66 ? -2.26 -17 -5.77 1 95.56 66 MET B CA 1
ATOM 1423 C C . MET B 1 66 ? -2.045 -16.375 -4.398 1 95.56 66 MET B C 1
ATOM 1425 O O . MET B 1 66 ? -1.032 -15.703 -4.168 1 95.56 66 MET B O 1
ATOM 1429 N N . PRO B 1 67 ? -3.07 -16.562 -3.549 1 94.88 67 PRO B N 1
ATOM 1430 C CA . PRO B 1 67 ? -2.971 -15.969 -2.215 1 94.88 67 PRO B CA 1
ATOM 1431 C C . PRO B 1 67 ? -1.673 -16.344 -1.5 1 94.88 67 PRO B C 1
ATOM 1433 O O . PRO B 1 67 ? -1.07 -15.492 -0.835 1 94.88 67 PRO B O 1
ATOM 1436 N N . LYS B 1 68 ? -1.222 -17.5 -1.678 1 93.69 68 LYS B N 1
ATOM 1437 C CA . LYS B 1 68 ? -0.015 -17.938 -0.982 1 93.69 68 LYS B CA 1
ATOM 1438 C C . LYS B 1 68 ? 1.207 -17.172 -1.461 1 93.69 68 LYS B C 1
ATOM 1440 O O . LYS B 1 68 ? 2.148 -16.953 -0.697 1 93.69 68 LYS B O 1
ATOM 1445 N N . ASP B 1 69 ? 1.279 -16.766 -2.691 1 95.06 69 ASP B N 1
ATOM 1446 C CA . ASP B 1 69 ? 2.385 -15.984 -3.23 1 95.06 69 ASP B CA 1
ATOM 1447 C C . ASP B 1 69 ? 2.459 -14.609 -2.561 1 95.06 69 ASP B C 1
ATOM 1449 O O . ASP B 1 69 ? 3.549 -14.133 -2.234 1 95.06 69 ASP B O 1
ATOM 1453 N N . ILE B 1 70 ? 1.263 -14.031 -2.35 1 95 70 ILE B N 1
ATOM 1454 C CA . ILE B 1 70 ? 1.181 -12.719 -1.713 1 95 70 ILE B CA 1
ATOM 1455 C C . ILE B 1 70 ? 1.572 -12.836 -0.241 1 95 70 ILE B C 1
ATOM 1457 O O . ILE B 1 70 ? 2.293 -11.984 0.285 1 95 70 ILE B O 1
ATOM 1461 N N . GLN B 1 71 ? 1.126 -13.859 0.369 1 92.12 71 GLN B N 1
ATOM 1462 C CA . GLN B 1 71 ? 1.46 -14.086 1.771 1 92.12 71 GLN B CA 1
ATOM 1463 C C . GLN B 1 71 ? 2.971 -14.188 1.967 1 92.12 71 GLN B C 1
ATOM 1465 O O . GLN B 1 71 ? 3.514 -13.641 2.93 1 92.12 71 GLN B O 1
ATOM 1470 N N . PHE B 1 72 ? 3.572 -14.867 1.119 1 91.62 72 PHE B N 1
ATOM 1471 C CA . PHE B 1 72 ? 5.02 -15.008 1.202 1 91.62 72 PHE B CA 1
ATOM 1472 C C . PHE B 1 72 ? 5.707 -13.664 1.025 1 91.62 72 PHE B C 1
ATOM 1474 O O . PHE B 1 72 ? 6.621 -13.32 1.777 1 91.62 72 PHE B O 1
ATOM 1481 N N . ALA B 1 73 ? 5.293 -12.961 0.014 1 92.25 73 ALA B N 1
ATOM 1482 C CA . ALA B 1 73 ? 5.898 -11.664 -0.268 1 92.25 73 ALA B CA 1
ATOM 1483 C C . ALA B 1 73 ? 5.734 -10.711 0.916 1 92.25 73 ALA B C 1
ATOM 1485 O O . ALA B 1 73 ? 6.672 -10.008 1.288 1 92.25 73 ALA B O 1
ATOM 1486 N N . VAL B 1 74 ? 4.566 -10.711 1.528 1 89.19 74 VAL B N 1
ATOM 1487 C CA . VAL B 1 74 ? 4.273 -9.812 2.641 1 89.19 74 VAL B CA 1
ATOM 1488 C C . VAL B 1 74 ? 5.059 -10.25 3.875 1 89.19 74 VAL B C 1
ATOM 1490 O O . VAL B 1 74 ? 5.535 -9.406 4.645 1 89.19 74 VAL B O 1
ATOM 1493 N N . SER B 1 75 ? 5.148 -11.555 4.113 1 86.38 75 SER B N 1
ATOM 1494 C CA . SER B 1 75 ? 5.898 -12.078 5.25 1 86.38 75 SER B CA 1
ATOM 1495 C C . SER B 1 75 ? 7.367 -11.664 5.18 1 86.38 75 SER B C 1
ATOM 1497 O O . SER B 1 75 ? 7.965 -11.312 6.199 1 86.38 75 SER B O 1
ATOM 1499 N N . GLU B 1 76 ? 7.902 -11.727 4.035 1 82.56 76 GLU B N 1
ATOM 1500 C CA . GLU B 1 76 ? 9.289 -11.32 3.846 1 82.56 76 GLU B CA 1
ATOM 1501 C C . GLU B 1 76 ? 9.477 -9.836 4.145 1 82.56 76 GLU B C 1
ATOM 1503 O O . GLU B 1 76 ? 10.422 -9.445 4.836 1 82.56 76 GLU B O 1
ATOM 1508 N N . GLU B 1 77 ? 8.492 -9.086 3.734 1 75.5 77 GLU B N 1
ATOM 1509 C CA . GLU B 1 77 ? 8.531 -7.648 3.986 1 75.5 77 GLU B CA 1
ATOM 1510 C C . GLU B 1 77 ? 8.359 -7.344 5.473 1 75.5 77 GLU B C 1
ATOM 1512 O O . GLU B 1 77 ? 9.031 -6.469 6.016 1 75.5 77 GLU B O 1
ATOM 1517 N N . SER B 1 78 ? 7.395 -8.031 6.09 1 71.69 78 SER B N 1
ATOM 1518 C CA . SER B 1 78 ? 7.125 -7.836 7.512 1 71.69 78 SER B CA 1
ATOM 1519 C C . SER B 1 78 ? 8.344 -8.188 8.359 1 71.69 78 SER B C 1
ATOM 1521 O O . SER B 1 78 ? 8.672 -7.469 9.305 1 71.69 78 SER B O 1
ATOM 1523 N N . VAL B 1 79 ? 8.93 -9.242 8.047 1 65.31 79 VAL B N 1
ATOM 1524 C CA . VAL B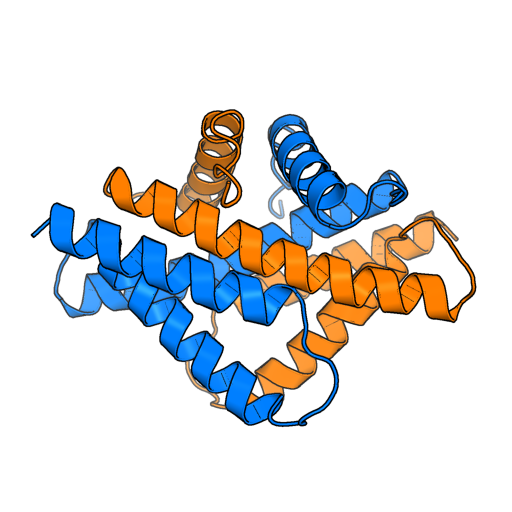 1 79 ? 10.133 -9.664 8.758 1 65.31 79 VAL B CA 1
ATOM 1525 C C . VAL B 1 79 ? 11.211 -8.594 8.633 1 65.31 79 VAL B C 1
ATOM 1527 O O . VAL B 1 79 ? 11.844 -8.219 9.625 1 65.31 79 VAL B O 1
ATOM 1530 N N . LEU B 1 80 ? 11.242 -8.062 7.559 1 65.31 80 LEU B N 1
ATOM 1531 C CA . LEU B 1 80 ? 12.242 -7.023 7.32 1 65.31 80 LEU B CA 1
ATOM 1532 C C . LEU B 1 80 ? 11.898 -5.762 8.109 1 65.31 80 LEU B C 1
ATOM 1534 O O . LEU B 1 80 ? 12.789 -5.117 8.664 1 65.31 80 LEU B O 1
ATOM 1538 N N . ARG B 1 81 ? 10.664 -5.465 8.117 1 63.62 81 ARG B N 1
ATOM 1539 C CA . ARG B 1 81 ? 10.211 -4.285 8.852 1 63.62 81 ARG B CA 1
ATOM 1540 C C . ARG B 1 81 ? 10.406 -4.473 10.352 1 63.62 81 ARG B C 1
ATOM 1542 O O . ARG B 1 81 ? 10.773 -3.531 11.055 1 63.62 81 ARG B O 1
ATOM 1549 N N . ARG B 1 82 ? 10.047 -5.574 10.82 1 60.69 82 ARG B N 1
ATOM 1550 C CA . ARG B 1 82 ? 10.211 -5.867 12.242 1 60.69 82 ARG B CA 1
ATOM 1551 C C . ARG B 1 82 ? 11.664 -5.738 12.664 1 60.69 82 ARG B C 1
ATOM 1553 O O . ARG B 1 82 ? 11.961 -5.219 13.742 1 60.69 82 ARG B O 1
ATOM 1560 N N . PHE B 1 83 ? 12.461 -6.309 11.883 1 57.75 83 PHE B N 1
ATOM 1561 C CA . PHE B 1 83 ? 13.883 -6.227 12.203 1 57.75 83 PHE B CA 1
ATOM 1562 C C . PHE B 1 83 ? 14.352 -4.777 12.234 1 57.75 83 PHE B C 1
ATOM 1564 O O . PHE B 1 83 ? 15.195 -4.41 13.047 1 57.75 83 PHE B O 1
ATOM 1571 N N . THR B 1 84 ? 13.695 -4.023 11.461 1 58.31 84 THR B N 1
ATOM 1572 C CA . THR B 1 84 ? 14.133 -2.633 11.352 1 58.31 84 THR B CA 1
ATOM 1573 C C . THR B 1 84 ? 13.438 -1.765 12.391 1 58.31 84 THR B C 1
ATOM 1575 O O . THR B 1 84 ? 14.016 -0.796 12.883 1 58.31 84 THR B O 1
ATOM 1578 N N . TYR B 1 85 ? 12.164 -2.102 12.594 1 54.88 85 TYR B N 1
ATOM 1579 C CA . TYR B 1 85 ? 11.406 -1.274 13.523 1 54.88 85 TYR B CA 1
ATOM 1580 C C . TYR B 1 85 ? 11.375 -1.898 14.914 1 54.88 85 TYR B C 1
ATOM 1582 O O . TYR B 1 85 ? 10.656 -1.43 15.797 1 54.88 85 TYR B O 1
ATOM 1590 N N . ASN B 1 86 ? 12.094 -3.025 15.266 1 49.56 86 ASN B N 1
ATOM 1591 C CA . ASN B 1 86 ? 12.094 -3.617 16.594 1 49.56 86 ASN B CA 1
ATOM 1592 C C . ASN B 1 86 ? 12.039 -2.549 17.688 1 49.56 86 ASN B C 1
ATOM 1594 O O . ASN B 1 86 ? 12.633 -2.711 18.75 1 49.56 86 ASN B O 1
ATOM 1598 N N . THR B 1 87 ? 11.805 -1.365 17.391 1 46.38 87 THR B N 1
ATOM 1599 C CA . THR B 1 87 ? 11.695 -0.498 18.547 1 46.38 87 THR B CA 1
ATOM 1600 C C . THR B 1 87 ? 10.344 -0.691 19.234 1 46.38 87 THR B C 1
ATOM 1602 O O . THR B 1 87 ? 9.312 -0.803 18.578 1 46.38 87 THR B O 1
ATOM 1605 N N . PRO B 1 88 ? 10.367 -1.303 20.484 1 43.09 88 PRO B N 1
ATOM 1606 C CA . PRO B 1 88 ? 9.227 -1.588 21.359 1 43.09 88 PRO B CA 1
ATOM 1607 C C . PRO B 1 88 ? 8.109 -0.552 21.234 1 43.09 88 PRO B C 1
ATOM 1609 O O . PRO B 1 88 ? 7.238 -0.466 22.094 1 43.09 88 PRO B O 1
ATOM 1612 N N . THR B 1 89 ? 8.312 0.61 20.719 1 49.22 89 THR B N 1
ATOM 1613 C CA . THR B 1 89 ? 7.445 1.687 21.172 1 49.22 89 THR B CA 1
ATOM 1614 C C . THR B 1 89 ? 5.977 1.325 20.969 1 49.22 89 THR B C 1
ATOM 1616 O O . THR B 1 89 ? 5.188 1.341 21.922 1 49.22 89 THR B O 1
ATOM 1619 N N . LYS B 1 90 ? 5.164 2.121 20.25 1 53.47 90 LYS B N 1
ATOM 1620 C CA . LYS B 1 90 ? 3.717 2.324 20.281 1 53.47 90 LYS B CA 1
ATOM 1621 C C . LYS B 1 90 ? 3 1.285 19.422 1 53.47 90 LYS B C 1
ATOM 1623 O O . LYS B 1 90 ? 3.504 0.883 18.375 1 53.47 90 LYS B O 1
ATOM 1628 N N . LEU B 1 91 ? 2.322 0.477 20.156 1 60.59 91 LEU B N 1
ATOM 1629 C CA . LEU B 1 91 ? 1.385 -0.456 19.547 1 60.59 91 LEU B CA 1
ATOM 1630 C C . LEU B 1 91 ? 0.653 0.201 18.375 1 60.59 91 LEU B C 1
ATOM 1632 O O . LEU B 1 91 ? -0.289 0.97 18.594 1 60.59 91 LEU B O 1
ATOM 1636 N N . ARG B 1 92 ? 1.188 0.021 17.312 1 74.5 92 ARG B N 1
ATOM 1637 C CA . ARG B 1 92 ? 0.615 0.643 16.125 1 74.5 92 ARG B CA 1
ATOM 1638 C C . ARG B 1 92 ? -0.621 -0.116 15.648 1 74.5 92 ARG B C 1
ATOM 1640 O O . ARG B 1 92 ? -0.669 -1.345 15.727 1 74.5 92 ARG B O 1
ATOM 1647 N N . LEU 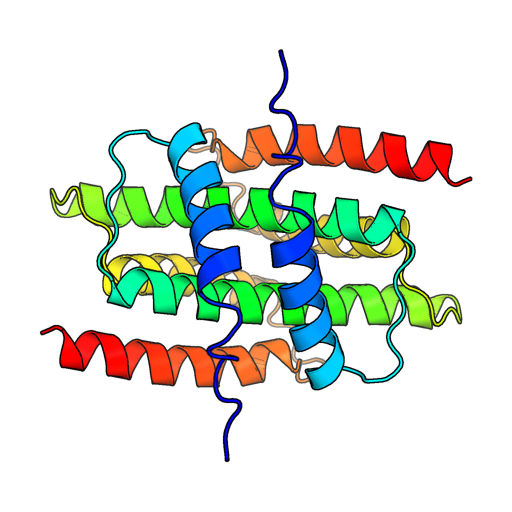B 1 93 ? -1.672 0.609 15.391 1 77.19 93 LEU B N 1
ATOM 1648 C CA . LEU B 1 93 ? -2.893 0.04 14.828 1 77.19 93 LEU B CA 1
ATOM 1649 C C . LEU B 1 93 ? -2.58 -0.831 13.617 1 77.19 93 LEU B C 1
ATOM 1651 O O . LEU B 1 93 ? -3.201 -1.878 13.422 1 77.19 93 LEU B O 1
ATOM 1655 N N . SER B 1 94 ? -1.572 -0.445 12.875 1 78.25 94 SER B N 1
ATOM 1656 C CA . SER B 1 94 ? -1.201 -1.21 11.688 1 78.25 94 SER B CA 1
ATOM 1657 C C . SER B 1 94 ? -0.687 -2.596 12.062 1 78.25 94 SER B C 1
ATOM 1659 O O . SER B 1 94 ? -0.942 -3.572 11.352 1 78.25 94 SER B O 1
ATOM 1661 N N . SER B 1 95 ? -0.001 -2.689 13.141 1 77.62 95 SER B N 1
ATOM 1662 C CA . SER B 1 95 ? 0.491 -3.984 13.602 1 77.62 95 SER B CA 1
ATOM 1663 C C . SER B 1 95 ? -0.659 -4.902 14 1 77.62 95 SER B C 1
ATOM 1665 O O . SER B 1 95 ? -0.64 -6.098 13.703 1 77.62 95 SER B O 1
ATOM 1667 N N . LEU B 1 96 ? -1.641 -4.336 14.711 1 78.94 96 LEU B N 1
ATOM 1668 C CA . LEU B 1 96 ? -2.82 -5.105 15.094 1 78.94 96 LEU B CA 1
ATOM 1669 C C . LEU B 1 96 ? -3.594 -5.562 13.859 1 78.94 96 LEU B C 1
ATOM 1671 O O . LEU B 1 96 ? -4.043 -6.711 13.797 1 78.94 96 LEU B O 1
ATOM 1675 N N . LEU B 1 97 ? -3.68 -4.73 12.977 1 79.94 97 LEU B N 1
ATOM 1676 C CA . LEU B 1 97 ? -4.422 -5.039 11.758 1 79.94 97 LEU B CA 1
ATOM 1677 C C . LEU B 1 97 ? -3.674 -6.066 10.914 1 79.94 97 LEU B C 1
ATOM 1679 O O . LEU B 1 97 ? -4.293 -6.898 10.25 1 79.94 97 LEU B O 1
ATOM 1683 N N . TRP B 1 98 ? -2.355 -5.941 11.062 1 80.31 98 TRP B N 1
ATOM 1684 C CA . TRP B 1 98 ? -1.555 -6.922 10.336 1 80.31 98 TRP B CA 1
ATOM 1685 C C . TRP B 1 98 ? -1.822 -8.336 10.852 1 80.31 98 TRP B C 1
ATOM 1687 O O . TRP B 1 98 ? -1.94 -9.273 10.062 1 80.31 98 TRP B O 1
ATOM 1697 N N . HIS B 1 99 ? -1.923 -8.422 12.117 1 81.12 99 HIS B N 1
ATOM 1698 C CA . HIS B 1 99 ? -2.215 -9.734 12.695 1 81.12 99 HIS B CA 1
ATOM 1699 C C . HIS B 1 99 ? -3.574 -10.25 12.234 1 81.12 99 HIS B C 1
ATOM 1701 O O . HIS B 1 99 ? -3.711 -11.422 11.891 1 81.12 99 HIS B O 1
ATOM 1707 N N . SER B 1 100 ? -4.512 -9.414 12.195 1 81.12 100 SER B N 1
ATOM 1708 C CA . SER B 1 100 ? -5.848 -9.789 11.742 1 81.12 100 SER B CA 1
ATOM 1709 C C . SER B 1 100 ? -5.84 -10.156 10.266 1 81.12 100 SER B C 1
ATOM 1711 O O . SER B 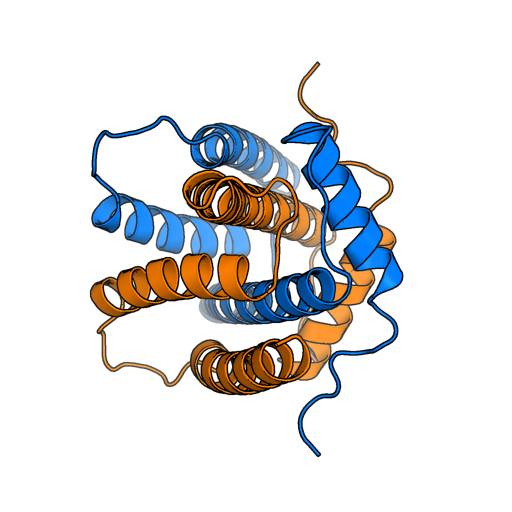1 100 ? -6.516 -11.102 9.852 1 81.12 100 SER B O 1
ATOM 1713 N N . THR B 1 101 ? -5.152 -9.438 9.539 1 80.38 101 THR B N 1
ATOM 1714 C CA . THR B 1 101 ? -5.059 -9.711 8.109 1 80.38 101 THR B CA 1
ATOM 1715 C C . THR B 1 101 ? -4.387 -11.055 7.859 1 80.38 101 THR B C 1
ATOM 1717 O O . THR B 1 101 ? -4.793 -11.805 6.965 1 80.38 101 THR B O 1
ATOM 1720 N N . GLN B 1 102 ? -3.367 -11.328 8.641 1 80.88 102 GLN B N 1
ATOM 1721 C CA . GLN B 1 102 ? -2.662 -12.594 8.508 1 80.88 102 GLN B CA 1
ATOM 1722 C C . GLN B 1 102 ? -3.584 -13.773 8.82 1 80.88 102 GLN B C 1
ATOM 1724 O O . GLN B 1 102 ? -3.506 -14.82 8.172 1 80.88 102 GLN B O 1
ATOM 1729 N N . LEU B 1 103 ? -4.438 -13.648 9.742 1 81.69 103 LEU B N 1
ATOM 1730 C CA . LEU B 1 103 ? -5.402 -14.688 10.086 1 81.69 103 LEU B CA 1
ATOM 1731 C C . LEU B 1 103 ? -6.387 -14.906 8.945 1 81.69 103 LEU B C 1
ATOM 1733 O O . LEU B 1 103 ? -6.707 -16.047 8.609 1 81.69 103 LEU B O 1
ATOM 1737 N N . ARG B 1 104 ? -6.824 -13.883 8.414 1 78.38 104 ARG B N 1
ATOM 1738 C CA . ARG B 1 104 ? -7.742 -13.992 7.285 1 78.38 104 ARG B CA 1
ATOM 1739 C C . ARG B 1 104 ? -7.066 -14.648 6.09 1 78.38 104 ARG B C 1
ATOM 1741 O O . ARG B 1 104 ? -7.684 -15.453 5.387 1 78.38 104 ARG B O 1
ATOM 1748 N N . LEU B 1 105 ? -5.832 -14.203 5.895 1 78.19 105 LEU B N 1
ATOM 1749 C CA . LEU B 1 105 ? -5.059 -14.758 4.789 1 78.19 105 LEU B CA 1
ATOM 1750 C C . LEU B 1 105 ? -4.902 -16.266 4.941 1 78.19 105 LEU B C 1
ATOM 1752 O O . LEU B 1 105 ? -5.031 -17.016 3.967 1 78.19 105 LEU B O 1
ATOM 1756 N N . ASN B 1 106 ? -4.656 -16.641 6.078 1 80.62 106 ASN B N 1
ATOM 1757 C CA . ASN B 1 106 ? -4.504 -18.078 6.344 1 80.62 106 ASN B CA 1
ATOM 1758 C C . ASN B 1 106 ? -5.801 -18.828 6.078 1 80.62 106 ASN B C 1
ATOM 1760 O O . ASN B 1 106 ? -5.773 -19.953 5.574 1 80.62 106 ASN B O 1
ATOM 1764 N N . GLN B 1 107 ? -6.875 -18.25 6.355 1 81.06 107 GLN B N 1
ATOM 1765 C CA . GLN B 1 107 ? -8.172 -18.875 6.113 1 81.06 107 GLN B CA 1
ATOM 1766 C C . GLN B 1 107 ? -8.438 -19.031 4.617 1 81.06 107 GLN B C 1
ATOM 1768 O O . GLN B 1 107 ? -8.992 -20.031 4.176 1 81.06 107 GLN B O 1
ATOM 1773 N N . LEU B 1 108 ? -8.062 -18.094 3.844 1 78.62 108 LEU B N 1
ATOM 1774 C CA . LEU B 1 108 ? -8.281 -18.109 2.402 1 78.62 108 LEU B CA 1
ATOM 1775 C C . LEU B 1 108 ? -7.422 -19.188 1.735 1 78.62 108 LEU B C 1
ATOM 1777 O O . LEU B 1 108 ? -7.836 -19.781 0.744 1 78.62 108 LEU B O 1
ATOM 1781 N N . ILE B 1 109 ? -6.301 -19.422 2.184 1 79.88 109 ILE B N 1
ATOM 1782 C CA . ILE B 1 109 ? -5.395 -20.406 1.617 1 79.88 109 ILE B CA 1
ATOM 1783 C C . ILE B 1 109 ? -5.922 -21.812 1.908 1 79.88 109 ILE B C 1
ATOM 1785 O O . ILE B 1 109 ? -5.848 -22.703 1.053 1 79.88 109 ILE B O 1
ATOM 1789 N N . VAL B 1 110 ? -6.383 -21.969 3.045 1 76.25 110 VAL B N 1
ATOM 1790 C CA . VAL B 1 110 ? -6.91 -23.266 3.424 1 76.25 110 VAL B CA 1
ATOM 1791 C C . VAL B 1 110 ? -8.125 -23.609 2.561 1 76.25 110 VAL B C 1
ATOM 1793 O O . VAL B 1 110 ? -8.297 -24.766 2.15 1 76.25 110 VAL B O 1
ATOM 1796 N N . LEU B 1 111 ? -8.859 -22.625 2.17 1 68.19 111 LEU B N 1
ATOM 1797 C CA . LEU B 1 111 ? -10.07 -22.844 1.388 1 68.19 111 LEU B CA 1
ATOM 1798 C C . LEU B 1 111 ? -9.734 -23.156 -0.065 1 68.19 111 LEU B C 1
ATOM 1800 O O . LEU B 1 111 ? -10.516 -23.812 -0.759 1 68.19 111 LEU B O 1
ATOM 1804 N N . ASN B 1 112 ? -8.672 -22.609 -0.479 1 60.56 112 ASN B N 1
ATOM 1805 C CA . ASN B 1 112 ? -8.328 -22.812 -1.884 1 60.56 112 ASN B CA 1
ATOM 1806 C C . ASN B 1 112 ? -7.434 -24.031 -2.076 1 60.56 112 ASN B C 1
ATOM 1808 O O . ASN B 1 112 ? -6.836 -24.203 -3.141 1 60.56 112 ASN B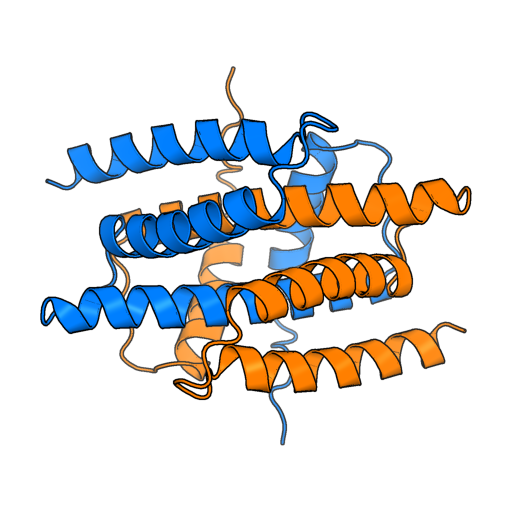 O 1
ATOM 1812 N N . ARG B 1 113 ? -7.023 -24.766 -1.015 1 52.56 113 ARG B N 1
ATOM 1813 C CA . ARG B 1 113 ? -6.355 -26.047 -1.134 1 52.56 113 ARG B CA 1
ATOM 1814 C C . ARG B 1 113 ? -7.34 -27.141 -1.548 1 52.56 113 ARG B C 1
ATOM 1816 O O . ARG B 1 113 ? -8.516 -27.094 -1.172 1 52.56 113 ARG B O 1
#

Foldseek 3Di:
DPDPLPPVCLVVQVVVVQVVCCVVPVPDDDDPVVSVVVSVVVVVVVVQLCVQLCVQCVVVPHRDRDLVSSVVSVVVVVVVVCVVPVPPDDPDPVVVVVVVVNVVSVVVVVVVD/DPDDLPPPCLVVQVVVVQVVCCVVPVPDDDDPVVSVVVSVVVVVVVVQLCVQLCVQCVVVPHRDRDLVSSVVSVVVVVVVVCVVPVPPDDPDPVVVVVVVVNVVSVVRVVVVD

Sequence (226 aa):
MLSEIPSDTRLPFQRLVCEIAQVFKTDLLFQSSAMVVLLDTSEVYLIGLLEDTNLCATHVKRATIMPKDIQFAVSEESVLRRFTYNTPTKLRLSSLLWHSTQ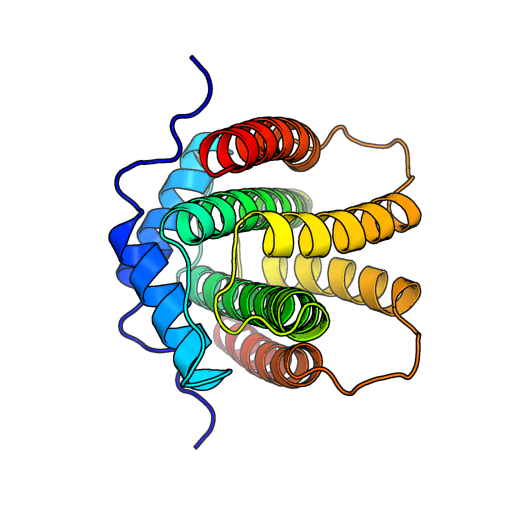LRLNQLIVLNRMLSEIPSDTRLPFQRLVCEIAQVFKTDLLFQSSAMVVLLDTSEVYLIGLLEDTNLCATHVKRATIMPKDIQFAVSEESVLRRFTYNTPTKLRLSSLLWHSTQLRLNQLIVLNR

InterPro domains:
  IPR000164 Histone H3/CENP-A [PR00622] (3-20)
  IPR000164 Histone H3/CENP-A [PR00622] (25-43)
  IPR000164 Histone H3/CENP-A [PR00622] (43-59)
  IPR000164 Histone H3/CENP-A [PR00622] (59-80)
  IPR000164 Histone H3/CENP-A [PTHR11426] (10-74)
  IPR000164 Histone H3/CENP-A [SM00428] (3-78)
  IPR007125 Core Histone H2A/H2B/H3 domain [PF00125] (10-74)
  IPR009072 Histone-fold [G3DSA:1.10.20.10] (9-77)
  IPR009072 Histone-fold [SSF47113] (8-75)

Radius of gyration: 17.0 Å; Cα contacts (8 Å, |Δi|>4): 199; chains: 2; bounding box: 41×53×44 Å